Protein AF-A0AAD5SJT3-F1 (afdb_monomer_lite)

Foldseek 3Di:
DDDDDDDDDDDDDDDDDDDDDDDDDDDDDDDDDDDDDPDDPPDDDDDDDDDDDPDDDDDDDPDDDDDDDDDDDDDDDDDDDDDDDPDDPDDPDDDPPDPPDDPPPPDPPCPDDDDDPPVVVPDDPDDDDPDDDPPDPDPPQPPQDLCVLCPPPPQLLVLLVVLLVVLLVVLCVPPDPVCNVVSVLLVVLVVVVNVCSVVVVDDSVLSSLSSQLSVCVVVVVLVSNLSSLVSCCVPPCVPNVSNSVSSNSSSVSSNVD

Structure (mmCIF, N/CA/C/O backbone):
data_AF-A0AAD5SJT3-F1
#
_entry.id   AF-A0AAD5SJT3-F1
#
loop_
_atom_site.group_PDB
_atom_site.id
_atom_site.type_symbol
_atom_site.label_atom_id
_atom_site.label_alt_id
_atom_site.label_comp_id
_atom_site.label_asym_id
_atom_site.label_entity_id
_atom_site.label_seq_id
_atom_site.pdbx_PDB_ins_code
_atom_site.Cartn_x
_atom_site.Cartn_y
_atom_site.Cartn_z
_atom_site.occupancy
_atom_site.B_iso_or_equiv
_atom_site.auth_seq_id
_atom_site.auth_comp_id
_atom_site.auth_asym_id
_atom_site.auth_atom_id
_atom_site.pdbx_PDB_model_num
ATOM 1 N N . MET A 1 1 ? -7.620 -26.323 41.950 1.00 48.91 1 MET A N 1
ATOM 2 C CA . MET A 1 1 ? -8.298 -27.224 40.996 1.00 48.91 1 MET A CA 1
ATOM 3 C C . MET A 1 1 ? -7.572 -27.091 39.673 1.00 48.91 1 MET A C 1
ATOM 5 O O . MET A 1 1 ? -7.620 -26.033 39.064 1.00 48.91 1 MET A O 1
ATOM 9 N N . VAL A 1 2 ? -6.772 -28.102 39.347 1.00 38.38 2 VAL A N 1
ATOM 10 C CA . VAL A 1 2 ? -5.859 -28.154 38.201 1.00 38.38 2 VAL A CA 1
ATOM 11 C C . VAL A 1 2 ? -6.544 -29.016 37.151 1.00 38.38 2 VAL A C 1
ATOM 13 O O . VAL A 1 2 ? -6.821 -30.173 37.447 1.00 38.38 2 VAL A O 1
ATOM 16 N N . ASN A 1 3 ? -6.828 -28.476 35.965 1.00 50.69 3 ASN A N 1
ATOM 17 C CA . ASN A 1 3 ? -7.265 -29.295 34.838 1.00 50.69 3 ASN A CA 1
ATOM 18 C C . ASN A 1 3 ? -6.125 -29.431 33.835 1.00 50.69 3 ASN A C 1
ATOM 20 O O . ASN A 1 3 ? -5.721 -28.486 33.164 1.00 50.69 3 ASN A O 1
ATOM 24 N N . GLN A 1 4 ? -5.621 -30.658 33.818 1.00 48.06 4 GLN A N 1
ATOM 25 C CA . GLN A 1 4 ? -4.589 -31.232 32.985 1.00 48.06 4 GLN A CA 1
ATOM 26 C C . GLN A 1 4 ? -5.305 -32.175 32.005 1.00 48.06 4 GLN A C 1
ATOM 28 O O . GLN A 1 4 ? -5.830 -33.196 32.427 1.00 48.06 4 GLN A O 1
ATOM 33 N N . TYR A 1 5 ? -5.346 -31.824 30.722 1.00 51.47 5 TYR A N 1
ATOM 34 C CA . TYR A 1 5 ? -5.686 -32.693 29.586 1.00 51.47 5 TYR A CA 1
ATOM 35 C C . TYR A 1 5 ? -4.958 -32.073 28.385 1.00 51.47 5 TYR A C 1
ATOM 37 O O . TYR A 1 5 ? -4.996 -30.860 28.226 1.00 51.47 5 TYR A O 1
ATOM 45 N N . GLY A 1 6 ? -4.237 -32.757 27.511 1.00 51.94 6 GLY A N 1
ATOM 46 C CA . GLY A 1 6 ? -4.033 -34.175 27.262 1.00 51.94 6 GLY A CA 1
ATOM 47 C C . GLY A 1 6 ? -3.425 -34.237 25.856 1.00 51.94 6 GLY A C 1
ATOM 48 O O . GLY A 1 6 ? -3.939 -33.609 24.935 1.00 51.94 6 GLY A O 1
ATOM 49 N N . TYR A 1 7 ? -2.280 -34.899 25.724 1.00 46.66 7 TYR A N 1
ATOM 50 C CA . TYR A 1 7 ? -1.545 -35.089 24.473 1.00 46.66 7 TYR A CA 1
ATOM 51 C C . TYR A 1 7 ? -2.290 -36.015 23.496 1.00 46.66 7 TYR A C 1
ATOM 53 O O . TYR A 1 7 ? -2.870 -37.009 23.924 1.00 46.66 7 TYR A O 1
ATOM 61 N N . GLY A 1 8 ? -2.101 -35.775 22.192 1.00 46.31 8 GLY A N 1
ATOM 62 C CA . GLY A 1 8 ? -1.969 -36.844 21.193 1.00 46.31 8 GLY A CA 1
ATOM 63 C C . GLY A 1 8 ? -3.045 -36.910 20.106 1.00 46.31 8 GLY A C 1
ATOM 64 O O . GLY A 1 8 ? -4.147 -37.375 20.356 1.00 46.31 8 GLY A O 1
ATOM 65 N N . HIS A 1 9 ? -2.687 -36.557 18.867 1.00 52.69 9 HIS A N 1
ATOM 66 C CA . HIS A 1 9 ? -2.540 -37.556 17.799 1.00 52.69 9 HIS A CA 1
ATOM 67 C C . HIS A 1 9 ? -1.981 -36.933 16.512 1.00 52.69 9 HIS A C 1
ATOM 69 O O . HIS A 1 9 ? -2.600 -36.098 15.862 1.00 52.69 9 HIS A O 1
ATOM 75 N N . THR A 1 10 ? -0.799 -37.404 16.136 1.00 51.62 10 THR A N 1
ATOM 76 C CA . THR A 1 10 ? -0.196 -37.330 14.807 1.00 51.62 10 THR A CA 1
ATOM 77 C C . THR A 1 10 ? -0.911 -38.320 13.879 1.00 51.62 10 THR A C 1
ATOM 79 O O . THR A 1 10 ? -0.949 -39.513 14.178 1.00 51.62 10 THR A O 1
ATOM 82 N N . GLN A 1 11 ? -1.435 -37.857 12.741 1.00 53.62 11 GLN A N 1
ATOM 83 C CA . GLN A 1 11 ? -1.704 -38.698 11.569 1.00 53.62 11 GLN A CA 1
ATOM 84 C C . GLN A 1 11 ? -0.987 -38.098 10.358 1.00 53.62 11 GLN A C 1
ATOM 86 O O . GLN A 1 11 ? -1.041 -36.894 10.123 1.00 53.62 11 GLN A O 1
ATOM 91 N N . GLY A 1 12 ? -0.229 -38.957 9.677 1.00 47.62 12 GLY A N 1
ATOM 92 C CA . GLY A 1 12 ? 0.690 -38.614 8.599 1.00 47.62 12 GLY A CA 1
ATOM 93 C C . GLY A 1 12 ? 0.032 -38.403 7.227 1.00 47.62 12 GLY A C 1
ATOM 94 O O . GLY A 1 12 ? -1.184 -38.531 7.083 1.00 47.62 12 GLY A O 1
ATOM 95 N N . PRO A 1 13 ? 0.853 -38.073 6.216 1.00 60.62 13 PRO A N 1
ATOM 96 C CA . PRO A 1 13 ? 0.406 -37.697 4.879 1.00 60.62 13 PRO A CA 1
ATOM 97 C C . PRO A 1 13 ? -0.022 -38.910 4.038 1.00 60.62 13 PRO A C 1
ATOM 99 O O . PRO A 1 13 ? 0.695 -39.905 3.948 1.00 60.62 13 PRO A O 1
ATOM 102 N N . GLN A 1 14 ? -1.183 -38.797 3.389 1.00 61.00 14 GLN A N 1
ATOM 103 C CA . GLN A 1 14 ? -1.654 -39.729 2.364 1.00 61.00 14 GLN A CA 1
ATOM 104 C C . GLN A 1 14 ? -0.932 -39.439 1.041 1.00 61.00 14 GLN A C 1
ATOM 106 O O . GLN A 1 14 ? -1.093 -38.373 0.448 1.00 61.00 14 GLN A O 1
ATOM 111 N N . LEU A 1 15 ? -0.122 -40.403 0.607 1.00 55.03 15 LEU A N 1
ATOM 112 C CA . LEU A 1 15 ? 0.450 -40.504 -0.731 1.00 55.03 15 LEU A CA 1
ATOM 113 C C . LEU A 1 15 ? -0.652 -40.957 -1.698 1.00 55.03 15 LEU A C 1
ATOM 115 O O . LEU A 1 15 ? -1.128 -42.084 -1.587 1.00 55.03 15 LEU A O 1
ATOM 119 N N . PHE A 1 16 ? -1.032 -40.113 -2.658 1.00 56.81 16 PHE A N 1
ATOM 120 C CA . PHE A 1 16 ? -1.760 -40.565 -3.844 1.00 56.81 16 PHE A CA 1
ATOM 121 C C . PHE A 1 16 ? -0.780 -40.717 -5.001 1.00 56.81 16 PHE A C 1
ATOM 123 O O . PHE A 1 16 ? -0.358 -39.754 -5.636 1.00 56.81 16 PHE A O 1
ATOM 130 N N . ASP A 1 17 ? -0.415 -41.975 -5.216 1.00 50.66 17 ASP A N 1
ATOM 131 C CA . ASP A 1 17 ? 0.193 -42.496 -6.427 1.00 50.66 17 ASP A CA 1
ATOM 132 C C . ASP A 1 17 ? -0.919 -42.634 -7.481 1.00 50.66 17 ASP A C 1
ATOM 134 O O . ASP A 1 17 ? -1.952 -43.265 -7.238 1.00 50.66 17 ASP A O 1
ATOM 138 N N . THR A 1 18 ? -0.777 -41.998 -8.641 1.00 57.44 18 THR A N 1
ATOM 139 C CA . THR A 1 18 ? -1.626 -42.290 -9.806 1.00 57.44 18 THR A CA 1
ATOM 140 C C . THR A 1 18 ? -0.778 -42.189 -11.062 1.00 57.44 18 THR A C 1
ATOM 142 O O . THR A 1 18 ? -0.825 -41.222 -11.818 1.00 57.44 18 THR A O 1
ATOM 145 N N . ALA A 1 19 ? 0.032 -43.222 -11.261 1.00 53.00 19 ALA A N 1
ATOM 146 C CA . ALA A 1 19 ? 0.542 -43.600 -12.564 1.00 53.00 19 ALA A CA 1
ATOM 147 C C . ALA A 1 19 ? -0.479 -44.504 -13.276 1.00 53.00 19 ALA A C 1
ATOM 149 O O . ALA A 1 19 ? -0.970 -45.472 -12.696 1.00 53.00 19 ALA A O 1
ATOM 150 N N . GLY A 1 20 ? -0.742 -44.238 -14.558 1.00 48.00 20 GLY A N 1
ATOM 151 C CA . GLY A 1 20 ? -1.309 -45.241 -15.460 1.00 48.00 20 GLY A CA 1
ATOM 152 C C . GLY A 1 20 ? -2.206 -44.687 -16.562 1.00 48.00 20 GLY A C 1
ATOM 153 O O . GLY A 1 20 ? -3.278 -44.163 -16.287 1.00 48.00 20 GLY A O 1
ATOM 154 N N . GLY A 1 21 ? -1.809 -44.923 -17.817 1.00 50.84 21 GLY A N 1
ATOM 155 C CA . GLY A 1 21 ? -2.779 -45.165 -18.887 1.00 50.84 21 GLY A CA 1
ATOM 156 C C . GLY A 1 21 ? -2.629 -44.321 -20.145 1.00 50.84 21 GLY A C 1
ATOM 157 O O . GLY A 1 21 ? -3.486 -43.501 -20.451 1.00 50.84 21 GLY A O 1
ATOM 158 N N . TYR A 1 22 ? -1.586 -44.581 -20.930 1.00 51.28 22 TYR A N 1
ATOM 159 C CA . TYR A 1 22 ? -1.550 -44.240 -22.353 1.00 51.28 22 TYR A CA 1
ATOM 160 C C . TYR A 1 22 ? -2.514 -45.181 -23.091 1.00 51.28 22 TYR A C 1
ATOM 162 O O . TYR A 1 22 ? -2.281 -46.388 -23.131 1.00 51.28 22 TYR A O 1
ATOM 170 N N . ALA A 1 23 ? -3.581 -44.645 -23.681 1.00 48.84 23 ALA A N 1
ATOM 171 C CA . ALA A 1 23 ? -4.407 -45.360 -24.646 1.00 48.84 23 ALA A CA 1
ATOM 172 C C . ALA A 1 23 ? -4.594 -44.478 -25.882 1.00 48.84 23 ALA A C 1
ATOM 174 O O . ALA A 1 23 ? -5.188 -43.403 -25.833 1.00 48.84 23 ALA A O 1
ATOM 175 N N . ALA A 1 24 ? -4.021 -44.947 -26.986 1.00 51.56 24 ALA A N 1
ATOM 176 C CA . ALA A 1 24 ? -4.188 -44.400 -28.316 1.00 51.56 24 ALA A CA 1
ATOM 177 C C . ALA A 1 24 ? -5.620 -44.651 -28.816 1.00 51.56 24 ALA A C 1
ATOM 179 O O . ALA A 1 24 ? -6.070 -45.796 -28.846 1.00 51.56 24 ALA A O 1
ATOM 180 N N . GLN A 1 25 ? -6.306 -43.597 -29.265 1.00 53.62 25 GLN A N 1
ATOM 181 C CA . GLN A 1 25 ? -7.556 -43.695 -30.019 1.00 53.62 25 GLN A CA 1
ATOM 182 C C . GLN A 1 25 ? -7.352 -43.056 -31.402 1.00 53.62 25 GLN A C 1
ATOM 184 O O . GLN A 1 25 ? -6.902 -41.919 -31.524 1.00 53.62 25 GLN A O 1
ATOM 189 N N . ALA A 1 26 ? -7.643 -43.848 -32.431 1.00 51.72 26 ALA A N 1
ATOM 190 C CA . ALA A 1 26 ? -7.521 -43.556 -33.857 1.00 51.72 26 ALA A CA 1
ATOM 191 C C . ALA A 1 26 ? -8.541 -42.491 -34.355 1.00 51.72 26 ALA A C 1
ATOM 193 O O . ALA A 1 26 ? -9.459 -42.126 -33.616 1.00 51.72 26 ALA A O 1
ATOM 194 N N . PRO A 1 27 ? -8.415 -41.993 -35.605 1.00 55.78 27 PRO A N 1
ATOM 195 C CA . PRO A 1 27 ? -9.112 -40.804 -36.082 1.00 55.78 27 PRO A CA 1
ATOM 196 C C . PRO A 1 27 ? -10.512 -41.144 -36.606 1.00 55.78 27 PRO A C 1
ATOM 198 O O . PRO A 1 27 ? -10.671 -41.791 -37.640 1.00 55.78 27 PRO A O 1
ATOM 201 N N . GLY A 1 28 ? -11.538 -40.685 -35.892 1.00 49.09 28 GLY A N 1
ATOM 202 C CA . GLY A 1 28 ? -12.930 -40.716 -36.331 1.00 49.09 28 GLY A CA 1
ATOM 203 C C . GLY A 1 28 ? -13.377 -39.320 -36.744 1.00 49.09 28 GLY A C 1
ATOM 204 O O . GLY A 1 28 ? -13.517 -38.441 -35.898 1.00 49.09 28 GLY A O 1
ATOM 205 N N . GLY A 1 29 ? -13.590 -39.116 -38.044 1.00 54.22 29 GLY A N 1
ATOM 206 C CA . GLY A 1 29 ? -14.208 -37.906 -38.568 1.00 54.22 29 GLY A CA 1
ATOM 207 C C . GLY A 1 29 ? -15.612 -37.730 -37.995 1.00 54.22 29 GLY A C 1
ATOM 208 O O . GLY A 1 29 ? -16.476 -38.588 -38.174 1.00 54.22 29 GLY A O 1
ATOM 209 N N . GLN A 1 30 ? -15.835 -36.603 -37.326 1.00 51.66 30 GLN A N 1
ATOM 210 C CA . GLN A 1 30 ? -17.166 -36.101 -37.025 1.00 51.66 30 GLN A CA 1
ATOM 211 C C . GLN A 1 30 ? -17.318 -34.702 -37.608 1.00 51.66 30 GLN A C 1
ATOM 213 O O . GLN A 1 30 ? -16.410 -33.873 -37.569 1.00 51.66 30 GLN A O 1
ATOM 218 N N . ALA A 1 31 ? -18.468 -34.529 -38.248 1.00 51.06 31 ALA A N 1
ATOM 219 C CA . ALA A 1 31 ? -18.851 -33.404 -39.070 1.00 51.06 31 ALA A CA 1
ATOM 220 C C . ALA A 1 31 ? -18.746 -32.067 -38.329 1.00 51.06 31 ALA A C 1
ATOM 222 O O . ALA A 1 31 ? -19.078 -31.954 -37.150 1.00 51.06 31 ALA A O 1
ATOM 223 N N . GLN A 1 32 ? -18.314 -31.047 -39.067 1.00 58.75 32 GLN A N 1
ATOM 224 C CA . GLN A 1 32 ? -18.303 -29.670 -38.604 1.00 58.75 32 GLN A CA 1
ATOM 225 C C . GLN A 1 32 ? -19.732 -29.211 -38.270 1.00 58.75 32 GLN A C 1
ATOM 227 O O . GLN A 1 32 ? -20.611 -29.321 -39.130 1.00 58.75 32 GLN A O 1
ATOM 232 N N . PRO A 1 33 ? -19.988 -28.654 -37.075 1.00 58.44 33 PRO A N 1
ATOM 233 C CA . PRO A 1 33 ? -21.173 -27.844 -36.874 1.00 58.44 33 PRO A CA 1
ATOM 234 C C . PRO A 1 33 ? -21.032 -26.579 -37.728 1.00 58.44 33 PRO A C 1
ATOM 236 O O . PRO A 1 33 ? -20.082 -25.809 -37.592 1.00 58.44 33 PRO A O 1
ATOM 239 N N . VAL A 1 34 ? -21.978 -26.402 -38.648 1.00 60.75 34 VAL A N 1
ATOM 240 C CA . VAL A 1 34 ? -22.152 -25.192 -39.450 1.00 60.75 34 VAL A CA 1
ATOM 241 C C . VAL A 1 34 ? -22.216 -23.987 -38.513 1.00 60.75 34 VAL A C 1
ATOM 243 O O . VAL A 1 34 ? -23.083 -23.907 -37.644 1.00 60.75 34 VAL A O 1
ATOM 246 N N . LEU A 1 35 ? -21.284 -23.056 -38.715 1.00 50.81 35 LEU A N 1
ATOM 247 C CA . LEU A 1 35 ? -21.284 -21.718 -38.138 1.00 50.81 35 LEU A CA 1
ATOM 248 C C . LEU A 1 35 ? -22.614 -21.030 -38.476 1.00 50.81 35 LEU A C 1
ATOM 250 O O . LEU A 1 35 ? -22.811 -20.569 -39.600 1.00 50.81 35 LEU A O 1
ATOM 254 N N . GLN A 1 36 ? -23.529 -20.956 -37.509 1.00 64.06 36 GLN A N 1
ATOM 255 C CA . GLN A 1 36 ? -24.580 -19.947 -37.551 1.00 64.06 36 GLN A CA 1
ATOM 256 C C . GLN A 1 36 ? -23.948 -18.601 -37.176 1.00 64.06 36 GLN A C 1
ATOM 258 O O . GLN A 1 36 ? -23.342 -18.500 -36.106 1.00 64.06 36 GLN A O 1
ATOM 263 N N . PRO A 1 37 ? -24.056 -17.566 -38.025 1.00 69.50 37 PRO A N 1
ATOM 264 C CA . PRO A 1 37 ? -23.692 -16.219 -37.621 1.00 69.50 37 PRO A CA 1
ATOM 265 C C . PRO A 1 37 ? -24.635 -15.763 -36.496 1.00 69.50 37 PRO A C 1
ATOM 267 O O . PRO A 1 37 ? -25.830 -16.074 -36.544 1.00 69.50 37 PRO A O 1
ATOM 270 N N . PRO A 1 38 ? -24.142 -15.023 -35.489 1.00 67.25 38 PRO A N 1
ATOM 271 C CA . PRO A 1 38 ? -25.012 -14.408 -34.502 1.00 67.25 38 PRO A CA 1
ATOM 272 C C . PRO A 1 38 ? -25.973 -13.455 -35.219 1.00 67.25 38 PRO A C 1
ATOM 274 O O . PRO A 1 38 ? -25.578 -12.445 -35.799 1.00 67.25 38 PRO A O 1
ATOM 277 N N . VAL A 1 39 ? -27.255 -13.804 -35.195 1.00 66.44 39 VAL A N 1
ATOM 278 C CA . VAL A 1 39 ? -28.351 -12.903 -35.537 1.00 66.44 39 VAL A CA 1
ATOM 279 C C . VAL A 1 39 ? -28.315 -11.732 -34.562 1.00 66.44 39 VAL A C 1
ATOM 281 O O . VAL A 1 39 ? -28.601 -11.869 -33.376 1.00 66.44 39 VAL A O 1
ATOM 284 N N . HIS A 1 40 ? -27.920 -10.574 -35.076 1.00 58.94 40 HIS A N 1
ATOM 285 C CA . HIS A 1 40 ? -28.014 -9.304 -34.378 1.00 58.94 40 HIS A CA 1
ATOM 286 C C . HIS A 1 40 ? -29.499 -9.020 -34.100 1.00 58.94 40 HIS A C 1
ATOM 288 O O . HIS A 1 40 ? -30.277 -8.945 -35.058 1.00 58.94 40 HIS A O 1
ATOM 294 N N . PRO A 1 41 ? -29.937 -8.821 -32.844 1.00 57.84 41 PRO A N 1
ATOM 295 C CA . PRO A 1 41 ? -31.206 -8.161 -32.609 1.00 57.84 41 PRO A CA 1
ATOM 296 C C . PRO A 1 41 ? -31.055 -6.706 -33.060 1.00 57.84 41 PRO A C 1
ATOM 298 O O . PRO A 1 41 ? -30.439 -5.877 -32.394 1.00 57.84 41 PRO A O 1
ATOM 301 N N . SER A 1 42 ? -31.603 -6.420 -34.239 1.00 56.72 42 SER A N 1
ATOM 302 C CA . SER A 1 42 ? -31.880 -5.073 -34.720 1.00 56.72 42 SER A CA 1
ATOM 303 C C . SER A 1 42 ? -32.949 -4.473 -33.809 1.00 56.72 42 SER A C 1
ATOM 305 O O . SER A 1 42 ? -34.145 -4.611 -34.065 1.00 56.72 42 SER A O 1
ATOM 307 N N . VAL A 1 43 ? -32.526 -3.873 -32.695 1.00 50.22 43 VAL A N 1
ATOM 308 C CA . VAL A 1 43 ? -33.433 -3.151 -31.804 1.00 50.22 43 VAL A CA 1
ATOM 309 C C . VAL A 1 43 ? -33.718 -1.802 -32.442 1.00 50.22 43 VAL A C 1
ATOM 311 O O . VAL A 1 43 ? -32.813 -1.026 -32.751 1.00 50.22 43 VAL A O 1
ATOM 314 N N . ALA A 1 44 ? -34.999 -1.597 -32.708 1.00 48.84 44 ALA A N 1
ATOM 315 C CA . ALA A 1 44 ? -35.564 -0.428 -33.336 1.00 48.84 44 ALA A CA 1
ATOM 316 C C . ALA A 1 44 ? -35.130 0.874 -32.650 1.00 48.84 44 ALA A C 1
ATOM 318 O O . ALA A 1 44 ? -34.967 0.950 -31.432 1.00 48.84 44 ALA A O 1
ATOM 319 N N . ALA A 1 45 ? -35.016 1.918 -33.468 1.00 54.47 45 ALA A N 1
ATOM 320 C CA . ALA A 1 45 ? -35.057 3.297 -33.028 1.00 54.47 45 ALA A CA 1
ATOM 321 C C . ALA A 1 45 ? -36.312 3.517 -32.167 1.00 54.47 45 ALA A C 1
ATOM 323 O O . ALA A 1 45 ? -37.434 3.520 -32.673 1.00 54.47 45 ALA A O 1
ATOM 324 N N . HIS A 1 46 ? -36.106 3.696 -30.865 1.00 48.03 46 HIS A N 1
ATOM 325 C CA . HIS A 1 46 ? -37.124 4.158 -29.936 1.00 48.03 46 HIS A CA 1
ATOM 326 C C . HIS A 1 46 ? -36.820 5.608 -29.569 1.00 48.03 46 HIS A C 1
ATOM 328 O O . HIS A 1 46 ? -35.903 5.909 -28.814 1.00 48.03 46 HIS A O 1
ATOM 334 N N . THR A 1 47 ? -37.582 6.486 -30.215 1.00 50.31 47 THR A N 1
ATOM 335 C CA . THR A 1 47 ? -38.278 7.635 -29.637 1.00 50.31 47 THR A CA 1
ATOM 336 C C . THR A 1 47 ? -37.780 8.107 -28.270 1.00 50.31 47 THR A C 1
ATOM 338 O O . THR A 1 47 ? -38.066 7.511 -27.235 1.00 50.31 47 THR A O 1
ATOM 341 N N . GLU A 1 48 ? -37.094 9.244 -28.318 1.00 47.59 48 GLU A N 1
ATOM 342 C CA . GLU A 1 48 ? -37.129 10.363 -27.376 1.00 47.59 48 GLU A CA 1
ATOM 343 C C . GLU A 1 48 ? -38.278 10.281 -26.346 1.00 47.59 48 GLU A C 1
ATOM 345 O O . GLU A 1 48 ? -39.403 10.715 -26.591 1.00 47.59 48 GLU A O 1
ATOM 350 N N . ALA A 1 49 ? -37.987 9.710 -25.177 1.00 41.50 49 ALA A N 1
ATOM 351 C CA . ALA A 1 49 ? -38.823 9.834 -23.994 1.00 41.50 49 ALA A CA 1
ATOM 352 C C . ALA A 1 49 ? -38.222 10.931 -23.113 1.00 41.50 49 ALA A C 1
ATOM 354 O O . ALA A 1 49 ? -37.204 10.750 -22.447 1.00 41.50 49 ALA A O 1
ATOM 355 N N . GLN A 1 50 ? -38.860 12.096 -23.164 1.00 46.38 50 GLN A N 1
ATOM 356 C CA . GLN A 1 50 ? -38.659 13.203 -22.244 1.00 46.38 50 GLN A CA 1
ATOM 357 C C . GLN A 1 50 ? -38.872 12.712 -20.806 1.00 46.38 50 GLN A C 1
ATOM 359 O O . GLN A 1 50 ? -39.973 12.300 -20.440 1.00 46.38 50 GLN A O 1
ATOM 364 N N . TYR A 1 51 ? -37.832 12.771 -19.976 1.00 44.75 51 TYR A N 1
ATOM 365 C CA . TYR A 1 51 ? -37.987 12.618 -18.533 1.00 44.75 51 TYR A CA 1
ATOM 366 C C . TYR A 1 51 ? -38.359 13.980 -17.932 1.00 44.75 51 TYR A C 1
ATOM 368 O O . TYR A 1 51 ? -37.690 14.974 -18.228 1.00 44.75 51 TYR A O 1
ATOM 376 N N . PRO A 1 52 ? -39.407 14.064 -17.095 1.00 55.75 52 PRO A N 1
ATOM 377 C CA . PRO A 1 52 ? -39.751 15.295 -16.408 1.00 55.75 52 PRO A CA 1
ATOM 378 C C . PRO A 1 52 ? -38.672 15.643 -15.382 1.00 55.75 52 PRO A C 1
ATOM 380 O O . PRO A 1 52 ? -38.347 14.862 -14.486 1.00 55.75 52 PRO A O 1
ATOM 383 N N . THR A 1 53 ? -38.153 16.860 -15.507 1.00 50.72 53 THR A N 1
ATOM 384 C CA . THR A 1 53 ? -37.380 17.576 -14.497 1.00 50.72 53 THR A CA 1
ATOM 385 C C . THR A 1 53 ? -38.175 17.630 -13.192 1.00 50.72 53 THR A C 1
ATOM 387 O O . THR A 1 53 ? -39.021 18.499 -12.987 1.00 50.72 53 THR A O 1
ATOM 390 N N . SER A 1 54 ? -37.919 16.678 -12.298 1.00 49.34 54 SER A N 1
ATOM 391 C CA . SER A 1 54 ? -38.379 16.729 -10.914 1.00 49.34 54 SER A CA 1
ATOM 392 C C . SER A 1 54 ? -37.487 17.705 -10.151 1.00 49.34 54 SER A C 1
ATOM 394 O O . SER A 1 54 ? -36.415 17.349 -9.664 1.00 49.34 54 SER A O 1
ATOM 396 N N . TYR A 1 55 ? -37.944 18.952 -10.072 1.00 45.94 55 TYR A N 1
ATOM 397 C CA . TYR A 1 55 ? -37.405 19.989 -9.202 1.00 45.94 55 TYR A CA 1
ATOM 398 C C . TYR A 1 55 ? -37.524 19.555 -7.734 1.00 45.94 55 TYR A C 1
ATOM 400 O O . TYR A 1 55 ? -38.582 19.660 -7.117 1.00 45.94 55 TYR A O 1
ATOM 408 N N . GLY A 1 56 ? -36.421 19.050 -7.183 1.00 45.66 56 GLY A N 1
ATOM 409 C CA . GLY A 1 56 ? -36.243 18.837 -5.752 1.00 45.66 56 GLY A CA 1
ATOM 410 C C . GLY A 1 56 ? -36.041 20.172 -5.038 1.00 45.66 56 GLY A C 1
ATOM 411 O O . GLY A 1 56 ? -35.213 20.990 -5.430 1.00 45.66 56 GLY A O 1
ATOM 412 N N . THR A 1 57 ? -36.848 20.371 -4.005 1.00 58.12 57 THR A N 1
ATOM 413 C CA . THR A 1 57 ? -36.987 21.537 -3.127 1.00 58.12 57 THR A CA 1
ATOM 414 C C . THR A 1 57 ? -35.673 22.195 -2.671 1.00 58.12 57 THR A C 1
ATOM 416 O O . THR A 1 57 ? -34.770 21.494 -2.210 1.00 58.12 57 THR A O 1
ATOM 419 N N . PRO A 1 58 ? -35.586 23.541 -2.704 1.00 64.94 58 PRO A N 1
ATOM 420 C CA . PRO A 1 58 ? -34.468 24.290 -2.137 1.00 64.94 58 PRO A CA 1
ATOM 421 C C . PRO A 1 58 ? -34.454 24.215 -0.597 1.00 64.94 58 PRO A C 1
ATOM 423 O O . PRO A 1 58 ? -35.519 24.136 0.023 1.00 64.94 58 PRO A O 1
ATOM 426 N N . PRO A 1 59 ? -33.272 24.271 0.045 1.00 72.75 59 PRO A N 1
ATOM 427 C CA . PRO A 1 59 ? -33.171 24.369 1.497 1.00 72.75 59 PRO A CA 1
ATOM 428 C C . PRO A 1 59 ? -33.744 25.707 2.013 1.00 72.75 59 PRO A C 1
ATOM 430 O O . PRO A 1 59 ? -33.710 26.711 1.295 1.00 72.75 59 PRO A O 1
ATOM 433 N N . PRO A 1 60 ? -34.261 25.749 3.255 1.00 63.44 60 PRO A N 1
ATOM 434 C CA . PRO A 1 60 ? -34.843 26.952 3.839 1.00 63.44 60 PRO A CA 1
ATOM 435 C C . PRO A 1 60 ? -33.802 28.069 3.972 1.00 63.44 60 PRO A C 1
ATOM 437 O O . PRO A 1 60 ? -32.763 27.917 4.616 1.00 63.44 60 PRO A O 1
ATOM 440 N N . ALA A 1 61 ? -34.125 29.205 3.355 1.00 46.50 61 ALA A N 1
ATOM 441 C CA . ALA A 1 61 ? -33.406 30.459 3.466 1.00 46.50 61 ALA A CA 1
ATOM 442 C C . ALA A 1 61 ? -33.496 30.992 4.903 1.00 46.50 61 ALA A C 1
ATOM 444 O O . ALA A 1 61 ? -34.561 31.403 5.363 1.00 46.50 61 ALA A O 1
ATOM 445 N N . TRP A 1 62 ? -32.367 31.012 5.606 1.00 58.28 62 TRP A N 1
ATOM 446 C CA . TRP A 1 62 ? -32.226 31.781 6.834 1.00 58.28 62 TRP A CA 1
ATOM 447 C C . TRP A 1 62 ? -31.759 33.191 6.479 1.00 58.28 62 TRP A C 1
ATOM 449 O O . TRP A 1 62 ? -30.659 33.372 5.969 1.00 58.28 62 TRP A O 1
ATOM 459 N N . GLY A 1 63 ? -32.592 34.178 6.801 1.00 47.97 63 GLY A N 1
ATOM 460 C CA . GLY A 1 63 ? -32.136 35.529 7.121 1.00 47.97 63 GLY A CA 1
ATOM 461 C C . GLY A 1 63 ? -31.900 36.461 5.936 1.00 47.97 63 GLY A C 1
ATOM 462 O O . GLY A 1 63 ? -30.797 36.594 5.417 1.00 47.97 63 GLY A O 1
ATOM 463 N N . THR A 1 64 ? -32.936 37.222 5.603 1.00 51.06 64 THR A N 1
ATOM 464 C CA . THR A 1 64 ? -32.842 38.514 4.919 1.00 51.06 64 THR A CA 1
ATOM 465 C C . THR A 1 64 ? -31.992 39.494 5.737 1.00 51.06 64 THR A C 1
ATOM 467 O O . THR A 1 64 ? -32.463 40.056 6.724 1.00 51.06 64 THR A O 1
ATOM 470 N N . GLY A 1 65 ? -30.752 39.717 5.307 1.00 47.06 65 GLY A N 1
ATOM 471 C CA . GLY A 1 65 ? -29.903 40.831 5.726 1.00 47.06 65 GLY A CA 1
ATOM 472 C C . GLY A 1 65 ? -29.264 41.450 4.488 1.00 47.06 65 GLY A C 1
ATOM 473 O O . GLY A 1 65 ? -28.308 40.916 3.942 1.00 47.06 65 GLY A O 1
ATOM 474 N N . THR A 1 66 ? -29.847 42.540 4.003 1.00 58.19 66 THR A N 1
ATOM 475 C CA . THR A 1 66 ? -29.412 43.315 2.834 1.00 58.19 66 THR A CA 1
ATOM 476 C C . THR A 1 66 ? -27.992 43.878 3.007 1.00 58.19 66 THR A C 1
ATOM 478 O O . THR A 1 66 ? -27.788 44.657 3.941 1.00 58.19 66 THR A O 1
ATOM 481 N N . PRO A 1 67 ? -27.024 43.583 2.118 1.00 61.69 67 PRO A N 1
ATOM 482 C CA . PRO A 1 67 ? -25.792 44.363 2.029 1.00 61.69 67 PRO A CA 1
ATOM 483 C C . PRO A 1 67 ? -26.034 45.681 1.258 1.00 61.69 67 PRO A C 1
ATOM 485 O O . PRO A 1 67 ? -26.795 45.686 0.285 1.00 61.69 67 PRO A O 1
ATOM 488 N N . PRO A 1 68 ? -25.413 46.807 1.660 1.00 67.25 68 PRO A N 1
ATOM 489 C CA . PRO A 1 68 ? -25.522 48.074 0.938 1.00 67.25 68 PRO A CA 1
ATOM 490 C C . PRO A 1 68 ? -24.716 48.061 -0.380 1.00 67.25 68 PRO A C 1
ATOM 492 O O . PRO A 1 68 ? -23.669 47.414 -0.453 1.00 67.25 68 PRO A O 1
ATOM 495 N N . PRO A 1 69 ? -25.156 48.802 -1.416 1.00 63.69 69 PRO A N 1
ATOM 496 C CA . PRO A 1 69 ? -24.426 48.935 -2.672 1.00 63.69 69 PRO A CA 1
ATOM 497 C C . PRO A 1 69 ? -23.302 49.975 -2.534 1.00 63.69 69 PRO A C 1
ATOM 499 O O . PRO A 1 69 ? -23.570 51.153 -2.301 1.00 63.69 69 PRO A O 1
ATOM 502 N N . MET A 1 70 ? -22.042 49.565 -2.707 1.00 62.34 70 MET A N 1
ATOM 503 C CA . MET A 1 70 ? -20.935 50.506 -2.924 1.00 62.34 70 MET A CA 1
ATOM 504 C C . MET A 1 70 ? -20.699 50.709 -4.421 1.00 62.34 70 MET A C 1
ATOM 506 O O . MET A 1 70 ? -20.578 49.759 -5.193 1.00 62.34 70 MET A O 1
ATOM 510 N N . ALA A 1 71 ? -20.682 51.985 -4.800 1.00 60.06 71 ALA A N 1
ATOM 511 C CA . ALA A 1 71 ? -20.515 52.499 -6.149 1.00 60.06 71 ALA A CA 1
ATOM 512 C C . ALA A 1 71 ? -19.133 52.173 -6.760 1.00 60.06 71 ALA A C 1
ATOM 514 O O . ALA A 1 71 ? -18.156 52.015 -6.025 1.00 60.06 71 ALA A O 1
ATOM 515 N N . PRO A 1 72 ? -19.023 52.136 -8.101 1.00 61.00 72 PRO A N 1
ATOM 516 C CA . PRO A 1 72 ? -17.749 51.964 -8.788 1.00 61.00 72 PRO A CA 1
ATOM 517 C C . PRO A 1 72 ? -16.968 53.289 -8.859 1.00 61.00 72 PRO A C 1
ATOM 519 O O . PRO A 1 72 ? -17.542 54.309 -9.250 1.00 61.00 72 PRO A O 1
ATOM 522 N N . PRO A 1 73 ? -15.659 53.309 -8.555 1.00 61.56 73 PRO A N 1
ATOM 523 C CA . PRO A 1 73 ? -14.813 54.433 -8.913 1.00 61.56 73 PRO A CA 1
ATOM 524 C C . PRO A 1 73 ? -14.327 54.303 -10.360 1.00 61.56 73 PRO A C 1
ATOM 526 O O . PRO A 1 73 ? -13.671 53.341 -10.759 1.00 61.56 73 PRO A O 1
ATOM 529 N N . THR A 1 74 ? -14.658 55.325 -11.137 1.00 62.00 74 THR A N 1
ATOM 530 C CA . THR A 1 74 ? -14.057 55.687 -12.417 1.00 62.00 74 THR A CA 1
ATOM 531 C C . THR A 1 74 ? -12.584 56.038 -12.217 1.00 62.00 74 THR A C 1
ATOM 533 O O . THR A 1 74 ? -12.299 56.945 -11.440 1.00 62.00 74 THR A O 1
ATOM 536 N N . SER A 1 75 ? -11.667 55.427 -12.971 1.00 49.91 75 SER A N 1
ATOM 537 C CA . SER A 1 75 ? -10.316 55.979 -13.143 1.00 49.91 75 SER A CA 1
ATOM 538 C C . SER A 1 75 ? -9.813 55.768 -14.564 1.00 49.91 75 SER A C 1
ATOM 540 O O . SER A 1 75 ? -9.564 54.650 -15.012 1.00 49.91 75 SER A O 1
ATOM 542 N N . MET A 1 76 ? -9.698 56.897 -15.259 1.00 45.53 76 MET A N 1
ATOM 543 C CA . MET A 1 76 ? -9.044 57.071 -16.545 1.00 45.53 76 MET A CA 1
ATOM 544 C C . MET A 1 76 ? -7.517 56.913 -16.453 1.00 45.53 76 MET A C 1
ATOM 546 O O . MET A 1 76 ? -6.911 57.075 -15.399 1.00 45.53 76 MET A O 1
ATOM 550 N N . HIS A 1 77 ? -6.948 56.629 -17.625 1.00 48.34 77 HIS A N 1
ATOM 551 C CA . HIS A 1 77 ? -5.546 56.656 -18.047 1.00 48.34 77 HIS A CA 1
ATOM 552 C C . HIS A 1 77 ? -4.572 57.554 -17.259 1.00 48.34 77 HIS A C 1
ATOM 554 O O . HIS A 1 77 ? -4.844 58.727 -17.022 1.00 48.34 77 HIS A O 1
ATOM 560 N N . GLY A 1 78 ? -3.348 57.049 -17.064 1.00 40.44 78 GLY A N 1
ATOM 561 C CA . GLY A 1 78 ? -2.164 57.871 -16.797 1.00 40.44 78 GLY A CA 1
ATOM 562 C C . GLY A 1 78 ? -0.895 57.040 -16.599 1.00 40.44 78 GLY A C 1
ATOM 563 O O . GLY A 1 78 ? -0.788 56.291 -15.637 1.00 40.44 78 GLY A O 1
ATOM 564 N N . GLN A 1 79 ? 0.058 57.163 -17.526 1.00 50.69 79 GLN A N 1
ATOM 565 C CA . GLN A 1 79 ? 1.409 56.596 -17.456 1.00 50.69 79 GLN A CA 1
ATOM 566 C C . GLN A 1 79 ? 2.196 57.109 -16.235 1.00 50.69 79 GLN A C 1
ATOM 568 O O . GLN A 1 79 ? 2.185 58.310 -15.996 1.00 50.69 79 GLN A O 1
ATOM 573 N N . GLN A 1 80 ? 2.969 56.242 -15.566 1.00 41.88 80 GLN A N 1
ATOM 574 C CA . GLN A 1 80 ? 4.421 56.389 -15.318 1.00 41.88 80 GLN A CA 1
ATOM 575 C C . GLN A 1 80 ? 4.969 55.268 -14.401 1.00 41.88 80 GLN A C 1
ATOM 577 O O . GLN A 1 80 ? 4.199 54.650 -13.668 1.00 41.88 80 GLN A O 1
ATOM 582 N N . PRO A 1 81 ? 6.287 54.970 -14.454 1.00 63.72 81 PRO A N 1
ATOM 583 C CA . PRO A 1 81 ? 6.906 53.875 -13.717 1.00 63.72 81 PRO A CA 1
ATOM 584 C C . PRO A 1 81 ? 7.428 54.354 -12.357 1.00 63.72 81 PRO A C 1
ATOM 586 O O . PRO A 1 81 ? 8.243 55.271 -12.287 1.00 63.72 81 PRO A O 1
ATOM 589 N N . ALA A 1 82 ? 7.018 53.704 -11.271 1.00 47.28 82 ALA A N 1
ATOM 590 C CA . ALA A 1 82 ? 7.643 53.896 -9.969 1.00 47.28 82 ALA A CA 1
ATOM 591 C C . ALA A 1 82 ? 7.675 52.576 -9.203 1.00 47.28 82 ALA A C 1
ATOM 593 O O . ALA A 1 82 ? 6.670 51.881 -9.058 1.00 47.28 82 ALA A O 1
ATOM 594 N N . GLN A 1 83 ? 8.878 52.238 -8.755 1.00 53.06 83 GLN A N 1
ATOM 595 C CA . GLN A 1 83 ? 9.174 51.111 -7.890 1.00 53.06 83 GLN A CA 1
ATOM 596 C C . GLN A 1 83 ? 8.374 51.228 -6.592 1.00 53.06 83 GLN A C 1
ATOM 598 O O . GLN A 1 83 ? 8.416 52.271 -5.944 1.00 53.06 83 GLN A O 1
ATOM 603 N N . TYR A 1 84 ? 7.660 50.168 -6.210 1.00 38.66 84 TYR A N 1
ATOM 604 C CA . TYR A 1 84 ? 6.931 50.131 -4.947 1.00 38.66 84 TYR A CA 1
ATOM 605 C C . TYR A 1 84 ? 7.314 48.890 -4.145 1.00 38.66 84 TYR A C 1
ATOM 607 O O . TYR A 1 84 ? 6.859 47.776 -4.401 1.00 38.66 84 TYR A O 1
ATOM 615 N N . SER A 1 85 ? 8.178 49.129 -3.160 1.00 54.44 85 SER A N 1
ATOM 616 C CA . SER A 1 85 ? 8.384 48.281 -1.993 1.00 54.44 85 SER A CA 1
ATOM 617 C C . SER A 1 85 ? 7.095 48.262 -1.175 1.00 54.44 85 SER A C 1
ATOM 619 O O . SER A 1 85 ? 6.707 49.269 -0.587 1.00 54.44 85 SER A O 1
ATOM 621 N N . ALA A 1 86 ? 6.420 47.118 -1.149 1.00 43.47 86 ALA A N 1
ATOM 622 C CA . ALA A 1 86 ? 5.218 46.901 -0.360 1.00 43.47 86 ALA A CA 1
ATOM 623 C C . ALA A 1 86 ? 5.573 46.223 0.972 1.00 43.47 86 ALA A C 1
ATOM 625 O O . ALA A 1 86 ? 5.357 45.028 1.137 1.00 43.47 86 ALA A O 1
ATOM 626 N N . TYR A 1 87 ? 6.116 46.986 1.922 1.00 43.28 87 TYR A N 1
ATOM 627 C CA . TYR A 1 87 ? 5.953 46.672 3.344 1.00 43.28 87 TYR A CA 1
ATOM 628 C C . TYR A 1 87 ? 5.664 47.967 4.116 1.00 43.28 87 TYR A C 1
ATOM 630 O O . TYR A 1 87 ? 6.477 48.891 4.063 1.00 43.28 87 TYR A O 1
ATOM 638 N N . PRO A 1 88 ? 4.506 48.073 4.795 1.00 49.34 88 PRO A N 1
ATOM 639 C CA . PRO A 1 88 ? 4.180 49.230 5.615 1.00 49.34 88 PRO A CA 1
ATOM 640 C C . PRO A 1 88 ? 5.009 49.228 6.907 1.00 49.34 88 PRO A C 1
ATOM 642 O O . PRO A 1 88 ? 4.829 48.381 7.780 1.00 49.34 88 PRO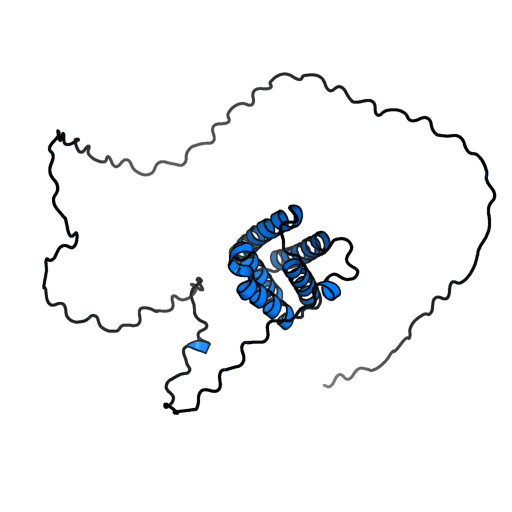 A O 1
ATOM 645 N N . ASP A 1 89 ? 5.917 50.196 7.003 1.00 52.62 89 ASP A N 1
ATOM 646 C CA . ASP A 1 89 ? 6.684 50.555 8.196 1.00 52.62 89 ASP A CA 1
ATOM 647 C C . ASP A 1 89 ? 5.884 51.564 9.032 1.00 52.62 89 ASP A C 1
ATOM 649 O O . ASP A 1 89 ? 6.027 52.784 8.898 1.00 52.62 89 ASP A O 1
ATOM 653 N N . HIS A 1 90 ? 4.931 51.068 9.822 1.00 54.12 90 HIS A N 1
ATOM 654 C CA . HIS A 1 90 ? 4.292 51.870 10.863 1.00 54.12 90 HIS A CA 1
ATOM 655 C C . HIS A 1 90 ? 3.905 50.997 12.051 1.00 54.12 90 HIS A C 1
ATOM 657 O O . HIS A 1 90 ? 3.053 50.123 11.933 1.00 54.12 90 HIS A O 1
ATOM 663 N N . LEU A 1 91 ? 4.505 51.355 13.189 1.00 50.88 91 LEU A N 1
ATOM 664 C CA . LEU A 1 91 ? 4.144 51.090 14.588 1.00 50.88 91 LEU A CA 1
ATOM 665 C C . LEU A 1 91 ? 5.207 50.302 15.354 1.00 50.88 91 LEU A C 1
ATOM 667 O O . LEU A 1 91 ? 5.020 49.172 15.796 1.00 50.88 91 LEU A O 1
ATOM 671 N N . ALA A 1 92 ? 6.304 51.012 15.623 1.00 48.59 92 ALA A N 1
ATOM 672 C CA . ALA A 1 92 ? 7.085 50.830 16.834 1.00 48.59 92 ALA A CA 1
ATOM 673 C C . ALA A 1 92 ? 6.200 51.139 18.058 1.00 48.59 92 ALA A C 1
ATOM 675 O O . ALA A 1 92 ? 6.191 52.251 18.581 1.00 48.59 92 ALA A O 1
ATOM 676 N N . GLN A 1 93 ? 5.429 50.152 18.508 1.00 54.59 93 GLN A N 1
ATOM 677 C CA . GLN A 1 93 ? 4.809 50.160 19.825 1.00 54.59 93 GLN A CA 1
ATOM 678 C C . GLN A 1 93 ? 5.329 48.938 20.574 1.00 54.59 93 GLN A C 1
ATOM 680 O O . GLN A 1 93 ? 4.994 47.797 20.261 1.00 54.59 93 GLN A O 1
ATOM 685 N N . ALA A 1 94 ? 6.233 49.211 21.516 1.00 56.09 94 ALA A N 1
ATOM 686 C CA . ALA A 1 94 ? 6.878 48.240 22.382 1.00 56.09 94 ALA A CA 1
ATOM 687 C C . ALA A 1 94 ? 5.822 47.403 23.117 1.00 56.09 94 ALA A C 1
ATOM 689 O O . ALA A 1 94 ? 5.257 47.823 24.126 1.00 56.09 94 ALA A O 1
ATOM 690 N N . THR A 1 95 ? 5.549 46.218 22.584 1.00 54.47 95 THR A N 1
ATOM 691 C CA . THR A 1 95 ? 4.799 45.170 23.264 1.00 54.47 95 THR A CA 1
ATOM 692 C C . THR A 1 95 ? 5.803 44.275 23.993 1.00 54.47 95 THR A C 1
ATOM 694 O O . THR A 1 95 ? 6.867 43.973 23.442 1.00 54.47 95 THR A O 1
ATOM 697 N N . PRO A 1 96 ? 5.536 43.891 25.255 1.00 65.00 96 PRO A N 1
ATOM 698 C CA . PRO A 1 96 ? 6.379 42.935 25.961 1.00 65.00 96 PRO A CA 1
ATOM 699 C C . PRO A 1 96 ? 6.441 41.623 25.163 1.00 65.00 96 PRO A C 1
ATOM 701 O O . PRO A 1 96 ? 5.451 41.269 24.513 1.00 65.00 96 PRO A O 1
ATOM 704 N N . PRO A 1 97 ? 7.579 40.902 25.187 1.00 65.62 97 PRO A N 1
ATOM 705 C CA . PRO A 1 97 ? 7.702 39.638 24.478 1.00 65.62 97 PRO A CA 1
ATOM 706 C C . PRO A 1 97 ? 6.554 38.715 24.904 1.00 65.62 97 PRO A C 1
ATOM 708 O O . PRO A 1 97 ? 6.274 38.623 26.106 1.00 65.62 97 PRO A O 1
ATOM 711 N N . PRO A 1 98 ? 5.868 38.050 23.957 1.00 60.22 98 PRO A N 1
ATOM 712 C CA . PRO A 1 98 ? 4.867 37.068 24.323 1.00 60.22 98 PRO A CA 1
ATOM 713 C C . PRO A 1 98 ? 5.540 36.025 25.223 1.00 60.22 98 PRO A C 1
ATOM 715 O O . PRO A 1 98 ? 6.676 35.621 24.945 1.00 60.22 98 PRO A O 1
ATOM 718 N N . PRO A 1 99 ? 4.889 35.597 26.318 1.00 60.16 99 PRO A N 1
ATOM 719 C CA . PRO A 1 99 ? 5.398 34.484 27.095 1.00 60.16 99 PRO A CA 1
ATOM 720 C C . PRO A 1 99 ? 5.590 33.306 26.143 1.00 60.16 99 PRO A C 1
ATOM 722 O O . PRO A 1 99 ? 4.702 33.011 25.340 1.00 60.16 99 PRO A O 1
ATOM 725 N N . SER A 1 100 ? 6.749 32.653 26.226 1.00 60.97 100 SER A N 1
ATOM 726 C CA . SER A 1 100 ? 7.046 31.377 25.575 1.00 60.97 100 SER A CA 1
ATOM 727 C C . SER A 1 100 ? 6.110 30.293 26.125 1.00 60.97 100 SER A C 1
ATOM 729 O O . SER A 1 100 ? 6.507 29.431 26.902 1.00 60.97 100 SER A O 1
ATOM 731 N N . GLY A 1 101 ? 4.829 30.397 25.792 1.00 51.53 101 GLY A N 1
ATOM 732 C CA . GLY A 1 101 ? 3.787 29.441 26.089 1.00 51.53 101 GLY A CA 1
ATOM 733 C C . GLY A 1 101 ? 3.724 28.459 24.938 1.00 51.53 101 GLY A C 1
ATOM 734 O O . GLY A 1 101 ? 3.467 28.830 23.795 1.00 51.53 101 GLY A O 1
ATOM 735 N N . HIS A 1 102 ? 3.995 27.198 25.239 1.00 51.16 102 HIS A N 1
ATOM 736 C CA . HIS A 1 102 ? 3.803 26.089 24.323 1.00 51.16 102 HIS A CA 1
ATOM 737 C C . HIS A 1 102 ? 2.332 26.045 23.868 1.00 51.16 102 HIS A C 1
ATOM 739 O O . HIS A 1 102 ? 1.465 25.595 24.610 1.00 51.16 102 HIS A O 1
ATOM 745 N N . PHE A 1 103 ? 2.043 26.490 22.642 1.00 46.62 103 PHE A N 1
ATOM 746 C CA . PHE A 1 103 ? 0.711 26.439 22.012 1.00 46.62 103 PHE A CA 1
ATOM 747 C C . PHE A 1 103 ? 0.271 25.021 21.590 1.00 46.62 103 PHE A C 1
ATOM 749 O O . PHE A 1 103 ? -0.590 24.861 20.733 1.00 46.62 103 PHE A O 1
ATOM 756 N N . GLN A 1 104 ? 0.822 23.972 22.196 1.00 54.50 104 GLN A N 1
ATOM 757 C CA . GLN A 1 104 ? 0.342 22.600 22.027 1.00 54.50 104 GLN A CA 1
ATOM 758 C C . GLN A 1 104 ? -0.365 22.159 23.305 1.00 54.50 104 GLN A C 1
ATOM 760 O O . GLN A 1 104 ? 0.071 21.262 24.021 1.00 54.50 104 GLN A O 1
ATOM 765 N N . GLY A 1 105 ? -1.474 22.833 23.608 1.00 47.75 105 GLY A N 1
ATOM 766 C CA . GLY A 1 105 ? -2.479 22.254 24.486 1.00 47.75 105 GLY A CA 1
ATOM 767 C C . GLY A 1 105 ? -3.123 21.093 23.740 1.00 47.75 105 GLY A C 1
ATOM 768 O O . GLY A 1 105 ? -3.826 21.317 22.757 1.00 47.75 105 GLY A O 1
ATOM 769 N N . ALA A 1 106 ? -2.842 19.865 24.176 1.00 49.91 106 ALA A N 1
ATOM 770 C CA . ALA A 1 106 ? -3.523 18.674 23.694 1.00 49.91 106 ALA A CA 1
ATOM 771 C C . ALA A 1 106 ? -5.034 18.868 23.880 1.00 49.91 106 ALA A C 1
ATOM 773 O O . ALA A 1 106 ? -5.529 18.912 25.006 1.00 49.91 106 ALA A O 1
ATOM 774 N N . VAL A 1 107 ? -5.765 19.033 22.779 1.00 51.84 107 VAL A N 1
ATOM 775 C CA . VAL A 1 107 ? -7.227 18.983 22.793 1.00 51.84 107 VAL A CA 1
ATOM 776 C C . VAL A 1 107 ? -7.612 17.532 23.086 1.00 51.84 107 VAL A C 1
ATOM 778 O O . VAL A 1 107 ? -7.266 16.652 22.291 1.00 51.84 107 VAL A O 1
ATOM 781 N N . PRO A 1 108 ? -8.302 17.238 24.204 1.00 50.66 108 PRO A N 1
ATOM 782 C CA . PRO A 1 108 ? -8.762 15.885 24.479 1.00 50.66 108 PRO A CA 1
ATOM 783 C C . PRO A 1 108 ? -9.659 15.422 23.322 1.00 50.66 108 PRO A C 1
ATOM 785 O O . PRO A 1 108 ? -10.568 16.149 22.925 1.00 50.66 108 PRO A O 1
ATOM 788 N N . ASN A 1 109 ? -9.402 14.225 22.788 1.00 54.53 109 ASN A N 1
ATOM 789 C CA . ASN A 1 109 ? -10.142 13.580 21.690 1.00 54.53 109 ASN A CA 1
ATOM 790 C C . ASN A 1 109 ? -9.958 14.114 20.255 1.00 54.53 109 ASN A C 1
ATOM 792 O O . ASN A 1 109 ? -10.657 13.639 19.358 1.00 54.53 109 ASN A O 1
ATOM 796 N N . LEU A 1 110 ? -9.006 15.009 19.978 1.00 50.31 110 LEU A N 1
ATOM 797 C CA . LEU A 1 110 ? -8.691 15.404 18.600 1.00 50.31 110 LEU A CA 1
ATOM 798 C C . LEU A 1 110 ? -7.395 14.732 18.120 1.00 50.31 110 LEU A C 1
ATOM 800 O O . LEU A 1 110 ? -6.369 15.382 17.969 1.00 50.31 110 LEU A O 1
ATOM 804 N N . ASN A 1 111 ? -7.456 13.421 17.851 1.00 50.47 111 ASN A N 1
ATOM 805 C CA . ASN A 1 111 ? -6.368 12.637 17.236 1.00 50.47 111 ASN A CA 1
ATOM 806 C C . ASN A 1 111 ? -6.197 13.008 15.745 1.00 50.47 111 ASN A C 1
ATOM 808 O O . ASN A 1 111 ? -6.399 12.196 14.839 1.00 50.47 111 ASN A O 1
ATOM 812 N N . GLY A 1 112 ? -5.906 14.280 15.482 1.00 53.06 112 GLY A N 1
ATOM 813 C CA . GLY A 1 112 ? -5.945 14.905 14.169 1.00 53.06 112 GLY A CA 1
ATOM 814 C C . GLY A 1 112 ? -4.562 15.117 13.574 1.00 53.06 112 GLY A C 1
ATOM 815 O O . GLY A 1 112 ? -3.978 16.181 13.726 1.00 53.06 112 GLY A O 1
ATOM 816 N N . TRP A 1 113 ? -4.103 14.124 12.809 1.00 54.72 113 TRP A N 1
ATOM 817 C CA . TRP A 1 113 ? -3.224 14.259 11.633 1.00 54.72 113 TRP A CA 1
ATOM 818 C C . TRP A 1 113 ? -1.781 14.785 11.820 1.00 54.72 113 TRP A C 1
ATOM 820 O O . TRP A 1 113 ? -0.961 14.516 10.948 1.00 54.72 113 TRP A O 1
ATOM 830 N N . ASN A 1 114 ? -1.429 15.440 12.934 1.00 50.94 114 ASN A N 1
ATOM 831 C CA . ASN A 1 114 ? -0.098 16.034 13.148 1.00 50.94 114 ASN A CA 1
ATOM 832 C C . ASN A 1 114 ? 0.521 15.749 14.532 1.00 50.94 114 ASN A C 1
ATOM 834 O O . ASN A 1 114 ? 1.496 16.394 14.920 1.00 50.94 114 ASN A O 1
ATOM 838 N N . ASP A 1 115 ? -0.036 14.801 15.290 1.00 55.50 115 ASP A N 1
ATOM 839 C CA . ASP A 1 115 ? 0.548 14.381 16.563 1.00 55.50 115 ASP A CA 1
ATOM 840 C C . ASP A 1 115 ? 1.802 13.544 16.312 1.00 55.50 115 ASP A C 1
ATOM 842 O O . ASP A 1 115 ? 1.748 12.383 15.898 1.00 55.50 115 ASP A O 1
ATOM 846 N N . ILE A 1 116 ? 2.953 14.160 16.573 1.00 52.00 116 ILE A N 1
ATOM 847 C CA . ILE A 1 116 ? 4.211 13.443 16.737 1.00 52.00 116 ILE A CA 1
ATOM 848 C C . ILE A 1 116 ? 4.000 12.494 17.923 1.00 52.00 116 ILE A C 1
ATOM 850 O O . ILE A 1 116 ? 3.629 12.960 19.003 1.00 52.00 116 ILE A O 1
ATOM 854 N N . PRO A 1 117 ? 4.219 11.179 17.759 1.00 49.44 117 PRO A N 1
ATOM 855 C CA . PRO A 1 117 ? 4.032 10.223 18.836 1.00 49.44 117 PRO A CA 1
ATOM 856 C C . PRO A 1 117 ? 4.727 10.692 20.119 1.00 49.44 117 PRO A C 1
ATOM 858 O O . PRO A 1 117 ? 5.926 10.965 20.119 1.00 49.44 117 PRO A O 1
ATOM 861 N N . SER A 1 118 ? 3.985 10.784 21.224 1.00 54.56 118 SER A N 1
ATOM 862 C CA . SER A 1 118 ? 4.445 11.403 22.479 1.00 54.56 118 SER A CA 1
ATOM 863 C C . SER A 1 118 ? 5.689 10.723 23.073 1.00 54.56 118 SER A C 1
ATOM 865 O O . SER A 1 118 ? 6.435 11.333 23.839 1.00 54.56 118 SER A O 1
ATOM 867 N N . HIS A 1 119 ? 5.966 9.477 22.675 1.00 58.81 119 HIS A N 1
ATOM 868 C CA . HIS A 1 119 ? 7.182 8.752 23.043 1.00 58.81 119 HIS A CA 1
ATOM 869 C C . HIS A 1 119 ? 8.462 9.308 22.391 1.00 58.81 119 HIS A C 1
ATOM 871 O O . HIS A 1 119 ? 9.551 9.021 22.878 1.00 58.81 119 HIS A O 1
ATOM 877 N N . LEU A 1 120 ? 8.359 10.125 21.336 1.00 55.62 120 LEU A N 1
ATOM 878 C CA . LEU A 1 120 ? 9.506 10.774 20.687 1.00 55.62 120 LEU A CA 1
ATOM 879 C C . LEU A 1 120 ? 9.909 12.099 21.355 1.00 55.62 120 LEU A C 1
ATOM 881 O O . LEU A 1 120 ? 11.050 12.526 21.212 1.00 55.62 120 LEU A O 1
ATOM 885 N N . ILE A 1 121 ? 9.009 12.751 22.100 1.00 55.84 121 ILE A N 1
ATOM 886 C CA . ILE A 1 121 ? 9.252 14.091 22.672 1.00 55.84 121 ILE A CA 1
ATOM 887 C C . ILE A 1 121 ? 9.764 14.043 24.124 1.00 55.84 121 ILE A C 1
ATOM 889 O O . ILE A 1 121 ? 10.418 14.982 24.575 1.00 55.84 121 ILE A O 1
ATOM 893 N N . SER A 1 122 ? 9.570 12.944 24.861 1.00 48.28 122 SER A N 1
ATOM 894 C CA . SER A 1 122 ? 9.893 12.893 26.300 1.00 48.28 122 SER A CA 1
ATOM 895 C C . SER A 1 122 ? 11.307 12.390 26.655 1.00 48.28 122 SER A C 1
ATOM 897 O O . SER A 1 122 ? 11.527 11.919 27.772 1.00 48.28 122 SER A O 1
ATOM 899 N N . GLY A 1 123 ? 12.286 12.483 25.748 1.00 51.84 123 GLY A N 1
ATOM 900 C CA . GLY A 1 123 ? 13.575 11.805 25.924 1.00 51.84 123 GLY A CA 1
ATOM 901 C C . GLY A 1 123 ? 14.825 12.549 25.461 1.00 51.84 123 GLY A C 1
ATOM 902 O O . GLY A 1 123 ? 15.649 11.924 24.810 1.00 51.84 123 GLY A O 1
ATOM 903 N N . ALA A 1 124 ? 15.025 13.840 25.768 1.00 51.66 124 ALA A N 1
ATOM 904 C CA . ALA A 1 124 ? 16.336 14.472 25.523 1.00 51.66 124 ALA A CA 1
ATOM 905 C C . ALA A 1 124 ? 16.619 15.744 26.353 1.00 51.66 124 ALA A C 1
ATOM 907 O O . ALA A 1 124 ? 16.668 16.858 25.838 1.00 51.66 124 ALA A O 1
ATOM 908 N N . ARG A 1 125 ? 16.926 15.583 27.645 1.00 48.38 125 ARG A N 1
ATOM 909 C CA . ARG A 1 125 ? 17.863 16.478 28.356 1.00 48.38 125 ARG A CA 1
ATOM 910 C C . ARG A 1 125 ? 18.997 15.630 28.926 1.00 48.38 125 ARG A C 1
ATOM 912 O O . ARG A 1 125 ? 19.044 15.339 30.114 1.00 48.38 125 ARG A O 1
ATOM 919 N N . GLY A 1 126 ? 19.892 15.189 28.045 1.00 47.47 126 GLY A N 1
ATOM 920 C CA . GLY A 1 126 ? 21.028 14.335 28.383 1.00 47.47 126 GLY A CA 1
ATOM 921 C C . GLY A 1 126 ? 22.296 14.776 27.662 1.00 47.47 126 GLY A C 1
ATOM 922 O O . GLY A 1 126 ? 22.476 14.479 26.492 1.00 47.47 126 GLY A O 1
ATOM 923 N N . LYS A 1 127 ? 23.134 15.513 28.398 1.00 49.44 127 LYS A N 1
ATOM 924 C CA . LYS A 1 127 ? 24.601 15.634 28.311 1.00 49.44 127 LYS A CA 1
ATOM 925 C C . LYS A 1 127 ? 25.262 15.319 26.949 1.00 49.44 127 LYS A C 1
ATOM 927 O O . LYS A 1 127 ? 25.464 14.167 26.576 1.00 49.44 127 LYS A O 1
ATOM 932 N N . SER A 1 128 ? 25.726 16.378 26.294 1.00 46.94 128 SER A N 1
ATOM 933 C CA . SER A 1 128 ? 26.628 16.382 25.142 1.00 46.94 128 SER A CA 1
ATOM 934 C C . SER A 1 128 ? 27.824 15.432 25.320 1.00 46.94 128 SER A C 1
ATOM 936 O O . SER A 1 128 ? 28.628 15.606 26.237 1.00 46.94 128 SER A O 1
ATOM 938 N N . ARG A 1 129 ? 27.973 14.463 24.410 1.00 48.41 129 ARG A N 1
ATOM 939 C CA . ARG A 1 129 ? 29.221 13.724 24.169 1.00 48.41 129 ARG A CA 1
ATOM 940 C C . ARG A 1 129 ? 29.783 14.146 22.805 1.00 48.41 129 ARG A C 1
ATOM 942 O O . ARG A 1 129 ? 29.041 14.081 21.828 1.00 48.41 129 ARG A O 1
ATOM 949 N N . PRO A 1 130 ? 31.066 14.531 22.705 1.00 53.72 130 PRO A N 1
ATOM 950 C CA . PRO A 1 130 ? 31.750 14.647 21.426 1.00 53.72 130 PRO A CA 1
ATOM 951 C C . PRO A 1 130 ? 32.147 13.230 20.994 1.00 53.72 130 PRO A C 1
ATOM 953 O O . PRO A 1 130 ? 33.046 12.620 21.570 1.00 53.72 130 PRO A O 1
ATOM 956 N N . GLY A 1 131 ? 31.399 12.662 20.050 1.00 45.56 131 GLY A N 1
ATOM 957 C CA . GLY A 1 131 ? 31.586 11.300 19.560 1.00 45.56 131 GLY A CA 1
ATOM 958 C C . GLY A 1 131 ? 31.725 11.297 18.046 1.00 45.56 131 GLY A C 1
ATOM 959 O O . GLY A 1 131 ? 30.815 11.721 17.346 1.00 45.56 131 GLY A O 1
ATOM 960 N N . SER A 1 132 ? 32.892 10.844 17.595 1.00 49.22 132 SER A N 1
ATOM 961 C CA . SER A 1 132 ? 33.331 10.638 16.215 1.00 49.22 132 SER A CA 1
ATOM 962 C C . SER A 1 132 ? 32.213 10.220 15.250 1.00 49.22 132 SER A C 1
ATOM 964 O O . SER A 1 132 ? 31.506 9.242 15.497 1.00 49.22 132 SER A O 1
ATOM 966 N N . GLY A 1 133 ? 32.083 10.955 14.142 1.00 48.47 133 GLY A N 1
ATOM 967 C CA . GLY A 1 133 ? 31.140 10.683 13.063 1.00 48.47 133 GLY A CA 1
ATOM 968 C C . GLY A 1 133 ? 31.494 9.405 12.310 1.00 48.47 133 GLY A C 1
ATOM 969 O O . GLY A 1 133 ? 32.181 9.446 11.295 1.00 48.47 133 GLY A O 1
ATOM 970 N N . ALA A 1 134 ? 31.000 8.269 12.792 1.00 49.84 134 ALA A N 1
ATOM 971 C CA . ALA A 1 134 ? 30.764 7.122 11.933 1.00 49.84 134 ALA A CA 1
ATOM 972 C C . ALA A 1 134 ? 29.464 7.408 11.177 1.00 49.84 134 ALA A C 1
ATOM 974 O O . ALA A 1 134 ? 28.400 7.488 11.791 1.00 49.84 134 ALA A O 1
ATOM 975 N N . ALA A 1 135 ? 29.562 7.635 9.866 1.00 49.53 135 ALA A N 1
ATOM 976 C CA . ALA A 1 135 ? 28.398 7.721 8.999 1.00 49.53 135 ALA A CA 1
ATOM 977 C C . ALA A 1 135 ? 27.552 6.464 9.222 1.00 49.53 135 ALA A C 1
ATOM 979 O O . ALA A 1 135 ? 28.003 5.353 8.941 1.00 49.53 135 ALA A O 1
ATOM 980 N N . THR A 1 136 ? 26.358 6.635 9.789 1.00 48.97 136 THR A N 1
ATOM 981 C CA . THR A 1 136 ? 25.376 5.562 9.889 1.00 48.97 136 THR A CA 1
ATOM 982 C C . THR A 1 136 ? 25.195 5.007 8.477 1.00 48.97 136 THR A C 1
ATOM 984 O O . THR A 1 136 ? 24.873 5.797 7.582 1.00 48.97 136 THR A O 1
ATOM 987 N N . PRO A 1 137 ? 25.455 3.710 8.229 1.00 52.12 137 PRO A N 1
ATOM 988 C CA . PRO A 1 137 ? 25.218 3.139 6.915 1.00 52.12 137 PRO A CA 1
ATOM 989 C C . PRO A 1 137 ? 23.760 3.415 6.556 1.00 52.12 137 PRO A C 1
ATOM 991 O O . PRO A 1 137 ? 22.869 3.205 7.385 1.00 52.12 137 PRO A O 1
ATOM 994 N N . ALA A 1 138 ? 23.536 3.963 5.358 1.00 50.78 138 ALA A N 1
ATOM 995 C CA . ALA A 1 138 ? 22.193 4.170 4.839 1.00 50.78 138 ALA A CA 1
ATOM 996 C C . ALA A 1 138 ? 21.400 2.868 5.039 1.00 50.78 138 ALA A C 1
ATOM 998 O O . ALA A 1 138 ? 21.969 1.796 4.796 1.00 50.78 138 ALA A O 1
ATOM 999 N N . PRO A 1 139 ? 20.148 2.927 5.535 1.00 54.50 139 PRO A N 1
ATOM 1000 C CA . PRO A 1 139 ? 19.347 1.728 5.713 1.00 54.50 139 PRO A CA 1
ATOM 1001 C C . PRO A 1 139 ? 19.341 1.001 4.375 1.00 54.50 139 PRO A C 1
ATOM 1003 O O . PRO A 1 139 ? 18.951 1.582 3.361 1.00 54.50 139 PRO A O 1
ATOM 1006 N N . ALA A 1 140 ? 19.879 -0.219 4.365 1.00 60.22 140 ALA A N 1
ATOM 1007 C CA . ALA A 1 140 ? 19.890 -1.044 3.176 1.00 60.22 140 ALA A CA 1
ATOM 1008 C C . ALA A 1 140 ? 18.430 -1.181 2.743 1.00 60.22 140 ALA A C 1
ATOM 1010 O O . ALA A 1 140 ? 17.630 -1.787 3.459 1.00 60.22 140 ALA A O 1
ATOM 1011 N N . GLY A 1 141 ? 18.073 -0.528 1.631 1.00 65.12 141 GLY A N 1
ATOM 1012 C CA . GLY A 1 141 ? 16.759 -0.686 1.026 1.00 65.12 141 GLY A CA 1
ATOM 1013 C C . GLY A 1 141 ? 16.492 -2.175 0.859 1.00 65.12 141 GLY A C 1
ATOM 1014 O O . GLY A 1 141 ? 17.427 -2.951 0.637 1.00 65.12 141 GLY A O 1
ATOM 1015 N N . LEU A 1 142 ? 15.238 -2.582 1.031 1.00 80.50 142 LEU A N 1
ATOM 1016 C CA . LEU A 1 142 ? 14.839 -3.972 0.850 1.00 80.50 142 LEU A CA 1
ATOM 1017 C C . LEU A 1 142 ? 15.127 -4.338 -0.609 1.00 80.50 142 LEU A C 1
ATOM 1019 O O . LEU A 1 142 ? 14.366 -3.994 -1.512 1.00 80.50 142 LEU A O 1
ATOM 1023 N N . ALA A 1 143 ? 16.280 -4.966 -0.839 1.00 86.69 143 ALA A N 1
ATOM 1024 C CA . ALA A 1 143 ? 16.733 -5.384 -2.153 1.00 86.69 143 ALA A CA 1
ATOM 1025 C C . ALA A 1 143 ? 15.887 -6.585 -2.579 1.00 86.69 143 ALA A C 1
ATOM 1027 O O . ALA A 1 143 ? 16.267 -7.737 -2.396 1.00 86.69 143 ALA A O 1
ATOM 1028 N N . ILE A 1 144 ? 14.686 -6.293 -3.067 1.00 90.88 144 ILE A N 1
ATOM 1029 C CA . ILE A 1 144 ? 13.779 -7.282 -3.632 1.00 90.88 144 ILE A CA 1
ATOM 1030 C C . ILE A 1 144 ? 14.227 -7.526 -5.067 1.00 90.88 144 ILE A C 1
ATOM 1032 O O . ILE A 1 144 ? 14.228 -6.597 -5.877 1.00 90.88 144 ILE A O 1
ATOM 1036 N N . ASP A 1 145 ? 14.587 -8.770 -5.376 1.00 94.06 145 ASP A N 1
ATOM 1037 C CA . ASP A 1 145 ? 14.798 -9.195 -6.754 1.00 94.06 145 ASP A CA 1
ATOM 1038 C C . ASP A 1 145 ? 13.432 -9.258 -7.465 1.00 94.06 145 ASP A C 1
ATOM 1040 O O . ASP A 1 145 ? 12.562 -10.056 -7.082 1.00 94.06 145 ASP A O 1
ATOM 1044 N N . PRO A 1 146 ? 13.191 -8.406 -8.480 1.00 93.44 146 PRO A N 1
ATOM 1045 C CA . PRO A 1 146 ? 11.910 -8.373 -9.161 1.00 93.44 146 PRO A CA 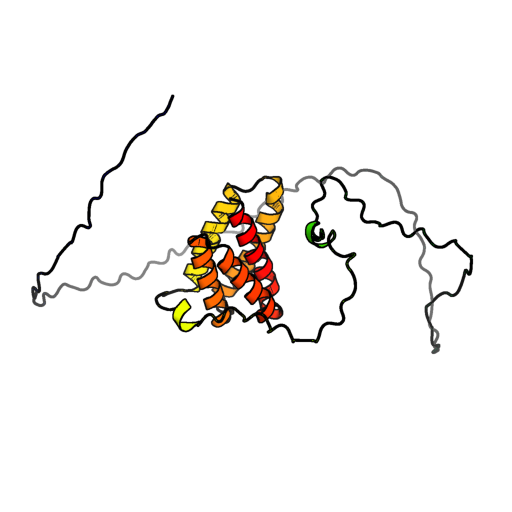1
ATOM 1046 C C . PRO A 1 146 ? 11.606 -9.667 -9.922 1.00 93.44 146 PRO A C 1
ATOM 1048 O O . PRO A 1 146 ? 10.433 -10.000 -10.089 1.00 93.44 146 PRO A O 1
ATOM 1051 N N . GLU A 1 147 ? 12.618 -10.406 -10.382 1.00 94.50 147 GLU A N 1
ATOM 1052 C CA . GLU A 1 147 ? 12.397 -11.643 -11.136 1.00 94.50 147 GLU A CA 1
ATOM 1053 C C . GLU A 1 147 ? 11.891 -12.761 -10.230 1.00 94.50 147 GLU A C 1
ATOM 1055 O O . GLU A 1 147 ? 10.939 -13.463 -10.578 1.00 94.50 147 GLU A O 1
ATOM 1060 N N . GLU A 1 148 ? 12.476 -12.890 -9.040 1.00 95.00 148 GLU A N 1
ATOM 1061 C CA . GLU A 1 148 ? 12.055 -13.881 -8.055 1.00 95.00 148 GLU A CA 1
ATOM 1062 C C . GLU A 1 148 ? 10.650 -13.577 -7.523 1.00 95.00 148 GLU A C 1
ATOM 1064 O O . GLU A 1 148 ? 9.799 -14.468 -7.457 1.00 95.00 148 GLU A O 1
ATOM 1069 N N . ALA A 1 149 ? 10.365 -12.308 -7.212 1.00 94.38 149 ALA A N 1
ATOM 1070 C CA . ALA A 1 149 ? 9.064 -11.901 -6.691 1.00 94.38 149 ALA A CA 1
ATOM 1071 C C . ALA A 1 149 ? 7.919 -12.199 -7.676 1.00 94.38 149 ALA A C 1
ATOM 1073 O O . ALA A 1 149 ? 6.851 -12.658 -7.258 1.00 94.38 149 ALA A O 1
ATOM 1074 N N . LEU A 1 150 ? 8.146 -11.975 -8.974 1.00 95.69 150 LEU A N 1
ATOM 1075 C CA . LEU A 1 150 ? 7.146 -12.155 -10.033 1.00 95.69 150 LEU A CA 1
ATOM 1076 C C . LEU A 1 150 ? 7.066 -13.595 -10.563 1.00 95.69 150 LEU A C 1
ATOM 1078 O O . LEU A 1 150 ? 6.133 -13.931 -11.296 1.00 95.69 150 LEU A O 1
ATOM 1082 N N . LYS A 1 151 ? 8.012 -14.465 -10.196 1.00 96.19 151 LYS A N 1
ATOM 1083 C CA . LYS A 1 151 ? 8.065 -15.842 -10.688 1.00 96.19 151 LYS A CA 1
ATOM 1084 C C . LYS A 1 151 ? 6.790 -16.612 -10.333 1.00 96.19 151 LYS A C 1
ATOM 1086 O O . LYS A 1 151 ? 6.384 -16.685 -9.173 1.00 96.19 151 LYS A O 1
ATOM 1091 N N . GLY A 1 152 ? 6.184 -17.226 -11.351 1.00 93.69 152 GLY A N 1
ATOM 1092 C CA . GLY A 1 152 ? 5.003 -18.082 -11.206 1.00 93.69 152 GLY A CA 1
ATOM 1093 C C . GLY A 1 152 ? 3.666 -17.344 -11.104 1.00 93.69 152 GLY A C 1
ATOM 1094 O O . GLY A 1 152 ? 2.651 -18.000 -10.893 1.00 93.69 152 GLY A O 1
ATOM 1095 N N . ILE A 1 153 ? 3.636 -16.015 -11.258 1.00 95.75 153 ILE A N 1
ATOM 1096 C CA . ILE A 1 153 ? 2.385 -15.251 -11.313 1.00 95.75 153 ILE A CA 1
ATOM 1097 C C . ILE A 1 153 ? 2.079 -14.890 -12.767 1.00 95.75 153 ILE A C 1
ATOM 1099 O O . ILE A 1 153 ? 2.804 -14.114 -13.380 1.00 95.75 153 ILE A O 1
ATOM 1103 N N . GLU A 1 154 ? 0.983 -15.430 -13.299 1.00 94.81 154 GLU A N 1
ATOM 1104 C CA . GLU A 1 154 ? 0.542 -15.172 -14.677 1.00 94.81 154 GLU A CA 1
ATOM 1105 C C . GLU A 1 154 ? 0.050 -13.727 -14.867 1.00 94.81 154 GLU A C 1
ATOM 1107 O O . GLU A 1 154 ? 0.375 -13.084 -15.861 1.00 94.81 154 GLU A O 1
ATOM 1112 N N . SER A 1 155 ? -0.668 -13.180 -13.877 1.00 96.38 155 SER A N 1
ATOM 1113 C CA . SER A 1 155 ? -1.120 -11.782 -13.860 1.00 96.38 155 SER A CA 1
ATOM 1114 C C . SER A 1 155 ? -0.777 -11.103 -12.528 1.00 96.38 155 SER A C 1
ATOM 1116 O O . SER A 1 155 ? -1.551 -11.185 -11.567 1.00 96.38 155 SER A O 1
ATOM 1118 N N . PRO A 1 156 ? 0.383 -10.422 -12.436 1.00 97.12 156 PRO A N 1
ATOM 1119 C CA . PRO A 1 156 ? 0.785 -9.699 -11.231 1.00 97.12 156 PRO A CA 1
ATOM 1120 C C . PRO A 1 156 ? -0.230 -8.634 -10.813 1.00 97.12 156 PRO A C 1
ATOM 1122 O O . PRO A 1 156 ? -0.564 -8.533 -9.635 1.00 97.12 156 PRO A O 1
ATOM 1125 N N . ALA A 1 157 ? -0.775 -7.887 -11.779 1.00 97.81 157 ALA A N 1
ATOM 1126 C CA . ALA A 1 157 ? -1.793 -6.874 -11.522 1.00 97.81 157 ALA A CA 1
ATOM 1127 C C . ALA A 1 157 ? -3.070 -7.490 -10.930 1.00 97.81 157 ALA A C 1
ATOM 1129 O O . ALA A 1 157 ? -3.547 -7.019 -9.899 1.00 97.81 157 ALA A O 1
ATOM 1130 N N . GLY A 1 158 ? -3.578 -8.578 -11.521 1.00 97.62 158 GLY A N 1
ATOM 1131 C CA . GLY A 1 158 ? -4.762 -9.276 -11.013 1.00 97.62 158 GLY A CA 1
ATOM 1132 C C . GLY A 1 158 ? -4.560 -9.826 -9.599 1.00 97.62 158 GLY A C 1
ATOM 1133 O O . GLY A 1 158 ? -5.430 -9.661 -8.746 1.00 97.62 158 GLY A O 1
ATOM 1134 N N . PHE A 1 159 ? -3.386 -10.403 -9.321 1.00 97.94 159 PHE A N 1
ATOM 1135 C CA . PHE A 1 159 ? -3.024 -10.878 -7.983 1.00 97.94 159 PHE A CA 1
ATOM 1136 C C . PHE A 1 159 ? -3.018 -9.746 -6.944 1.00 97.94 159 PHE A C 1
ATOM 1138 O O . PHE A 1 159 ? -3.555 -9.911 -5.848 1.00 97.94 159 PHE A O 1
ATOM 1145 N N . ILE A 1 160 ? -2.446 -8.588 -7.293 1.00 98.19 160 ILE A N 1
ATOM 1146 C CA . ILE A 1 160 ? -2.389 -7.423 -6.402 1.00 98.19 160 ILE A CA 1
ATOM 1147 C C . ILE A 1 160 ? -3.792 -6.885 -6.120 1.00 98.19 160 ILE A C 1
ATOM 1149 O O . ILE A 1 160 ? -4.129 -6.677 -4.956 1.00 98.19 160 ILE A O 1
ATOM 1153 N N . VAL A 1 161 ? -4.608 -6.684 -7.160 1.00 98.38 161 VAL A N 1
ATOM 1154 C CA . VAL A 1 161 ? -5.980 -6.175 -7.018 1.00 98.38 161 VAL A CA 1
ATOM 1155 C C . VAL A 1 161 ? -6.794 -7.111 -6.127 1.00 98.38 161 VAL A C 1
ATOM 1157 O O . VAL A 1 161 ? -7.328 -6.670 -5.115 1.00 98.38 161 VAL A O 1
ATOM 1160 N N . ALA A 1 162 ? -6.814 -8.413 -6.428 1.00 98.31 162 ALA A N 1
ATOM 1161 C CA . ALA A 1 162 ? -7.580 -9.387 -5.652 1.00 98.31 162 ALA A CA 1
ATOM 1162 C C . ALA A 1 162 ? -7.144 -9.442 -4.176 1.00 98.31 162 ALA A C 1
ATOM 1164 O O . ALA A 1 162 ? -7.987 -9.450 -3.274 1.00 98.31 162 ALA A O 1
ATOM 1165 N N . GLY A 1 163 ? -5.831 -9.446 -3.919 1.00 98.19 163 GLY A N 1
ATOM 1166 C CA . GLY A 1 163 ? -5.290 -9.474 -2.561 1.00 98.19 163 GLY A CA 1
ATOM 1167 C C . GLY A 1 163 ? -5.626 -8.213 -1.764 1.00 98.19 163 GLY A C 1
ATOM 1168 O O . GLY A 1 163 ? -6.118 -8.309 -0.641 1.00 98.19 163 GLY A O 1
ATOM 1169 N N . LEU A 1 164 ? -5.411 -7.029 -2.347 1.00 98.44 164 LEU A N 1
ATOM 1170 C CA . LEU A 1 164 ? -5.689 -5.759 -1.674 1.00 98.44 164 LEU A CA 1
ATOM 1171 C C . LEU A 1 164 ? -7.186 -5.525 -1.461 1.00 98.44 164 LEU A C 1
ATOM 1173 O O . LEU A 1 164 ? -7.553 -5.062 -0.385 1.00 98.44 164 LEU A O 1
ATOM 1177 N N . SER A 1 165 ? -8.047 -5.879 -2.421 1.00 98.50 165 SER A N 1
ATOM 1178 C CA . SER A 1 165 ? -9.504 -5.795 -2.252 1.00 98.50 165 SER A CA 1
ATOM 1179 C C . SER A 1 165 ? -9.988 -6.682 -1.105 1.00 98.50 165 SER A C 1
ATOM 1181 O O . SER A 1 165 ? -10.706 -6.206 -0.235 1.00 98.50 165 SER A O 1
ATOM 1183 N N . THR A 1 166 ? -9.507 -7.928 -1.023 1.00 98.50 166 THR A N 1
ATOM 1184 C CA . THR A 1 166 ? -9.874 -8.853 0.068 1.00 98.50 166 THR A CA 1
ATOM 1185 C C . THR A 1 166 ? -9.477 -8.302 1.445 1.00 98.50 166 THR A C 1
ATOM 1187 O O . THR A 1 166 ? -10.245 -8.367 2.410 1.00 98.50 166 THR A O 1
ATOM 1190 N N . ILE A 1 167 ? -8.274 -7.730 1.549 1.00 98.44 167 ILE A N 1
ATOM 1191 C CA . ILE A 1 167 ? -7.784 -7.116 2.790 1.00 98.44 167 ILE A CA 1
ATOM 1192 C C . ILE A 1 167 ? -8.603 -5.866 3.129 1.00 98.44 167 ILE A C 1
ATOM 1194 O O . ILE A 1 167 ? -8.991 -5.686 4.282 1.00 98.44 167 ILE A O 1
ATOM 1198 N N . 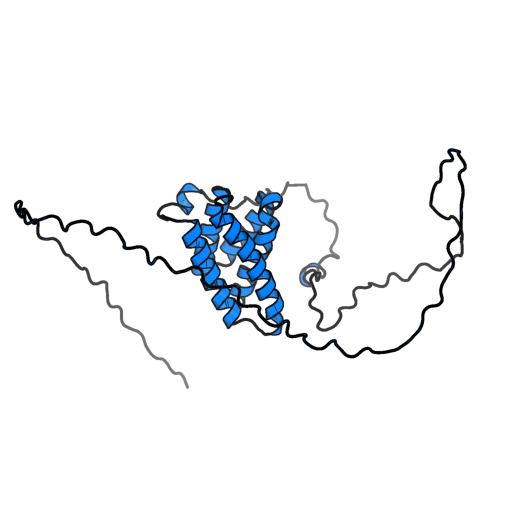LEU A 1 168 ? -8.897 -5.019 2.140 1.00 98.44 168 LEU A N 1
ATOM 1199 C CA . LEU A 1 168 ? -9.709 -3.819 2.325 1.00 98.44 168 LEU A CA 1
ATOM 1200 C C . LEU A 1 168 ? -11.124 -4.163 2.800 1.00 98.44 168 LEU A C 1
ATOM 1202 O O . LEU A 1 168 ? -11.600 -3.536 3.741 1.00 98.44 168 LEU A O 1
ATOM 1206 N N . ASP A 1 169 ? -11.767 -5.178 2.226 1.00 98.50 169 ASP A N 1
ATOM 1207 C CA . ASP A 1 169 ? -13.091 -5.641 2.654 1.00 98.50 169 ASP A CA 1
ATOM 1208 C C . ASP A 1 169 ? -13.069 -6.153 4.098 1.00 98.50 169 ASP A C 1
ATOM 1210 O O . ASP A 1 169 ? -13.955 -5.839 4.899 1.00 98.50 169 ASP A O 1
ATOM 1214 N N . THR A 1 170 ? -12.003 -6.865 4.473 1.00 98.31 170 THR A N 1
ATOM 1215 C CA . THR A 1 170 ? -11.790 -7.295 5.861 1.00 98.31 170 THR A CA 1
ATOM 1216 C C . THR A 1 170 ? -11.684 -6.085 6.790 1.00 98.31 170 THR A C 1
ATOM 1218 O O . THR A 1 170 ? -12.376 -6.028 7.808 1.00 98.31 170 THR A O 1
ATOM 1221 N N . VAL A 1 171 ? -10.892 -5.077 6.411 1.00 98.31 171 VAL A N 1
ATOM 1222 C CA . VAL A 1 171 ? -10.755 -3.826 7.169 1.00 98.31 171 VAL A CA 1
ATOM 1223 C C . VAL A 1 171 ? -12.087 -3.085 7.278 1.00 98.31 171 VAL A C 1
ATOM 1225 O O . VAL A 1 171 ? -12.463 -2.691 8.377 1.00 98.31 171 VAL A O 1
ATOM 1228 N N . LYS A 1 172 ? -12.843 -2.956 6.184 1.00 98.19 172 LYS A N 1
ATOM 1229 C CA . LYS A 1 172 ? -14.173 -2.322 6.162 1.00 98.19 172 LYS A CA 1
ATOM 1230 C C . LYS A 1 172 ? -15.155 -3.013 7.104 1.00 98.19 172 LYS A C 1
ATOM 1232 O O . LYS A 1 172 ? -15.934 -2.338 7.764 1.00 98.19 172 LYS A O 1
ATOM 1237 N N . SER A 1 173 ? -15.104 -4.342 7.189 1.00 98.19 173 SER A N 1
ATOM 1238 C CA . SER A 1 173 ? -16.009 -5.118 8.046 1.00 98.19 173 SER A CA 1
ATOM 1239 C C . SER A 1 173 ? -15.701 -5.014 9.544 1.00 98.19 173 SER A C 1
ATOM 1241 O O . SER A 1 173 ? -16.597 -5.210 10.362 1.00 98.19 173 SER A O 1
ATOM 1243 N N . SER A 1 174 ? -14.447 -4.726 9.904 1.00 98.00 174 SER A N 1
ATOM 1244 C CA . SER A 1 174 ? -13.968 -4.759 11.294 1.00 98.00 174 SER A CA 1
ATOM 1245 C C . SER A 1 174 ? -13.597 -3.383 11.856 1.00 98.00 174 SER A C 1
ATOM 1247 O O . SER A 1 174 ? -13.316 -3.270 13.046 1.00 98.00 174 SER A O 1
ATOM 1249 N N . ALA A 1 175 ? -13.570 -2.336 11.027 1.00 96.94 175 ALA A N 1
ATOM 1250 C CA . ALA A 1 175 ? -13.204 -0.992 11.454 1.00 96.94 175 ALA A CA 1
ATOM 1251 C C . ALA A 1 175 ? -14.268 -0.352 12.360 1.00 96.94 175 ALA A C 1
ATOM 1253 O O . ALA A 1 175 ? -15.471 -0.430 12.107 1.00 96.94 175 ALA A O 1
ATOM 1254 N N . ASP A 1 176 ? -13.806 0.362 13.388 1.00 96.94 176 ASP A N 1
ATOM 1255 C CA . ASP A 1 176 ? -14.676 1.179 14.232 1.00 96.94 176 ASP A CA 1
ATOM 1256 C C . ASP A 1 176 ? -15.326 2.319 13.423 1.00 96.94 176 ASP A C 1
ATOM 1258 O O . ASP A 1 176 ? -14.675 2.900 12.545 1.00 96.94 176 ASP A O 1
ATOM 1262 N N . PRO A 1 177 ? -16.538 2.781 13.788 1.00 96.75 177 PRO A N 1
ATOM 1263 C CA . PRO A 1 177 ? -17.183 3.918 13.123 1.00 96.75 177 PRO A CA 1
ATOM 1264 C C . PRO A 1 177 ? -16.339 5.203 13.120 1.00 96.75 177 PRO A C 1
ATOM 1266 O O . PRO A 1 177 ? -16.427 6.014 12.200 1.00 96.75 177 PRO A O 1
ATOM 1269 N N . SER A 1 178 ? -15.483 5.392 14.131 1.00 96.88 178 SER A N 1
ATOM 1270 C CA . SER A 1 178 ? -14.550 6.525 14.211 1.00 96.88 178 SER A CA 1
ATOM 1271 C C . SER A 1 178 ? -13.439 6.467 13.154 1.00 96.88 178 SER A C 1
AT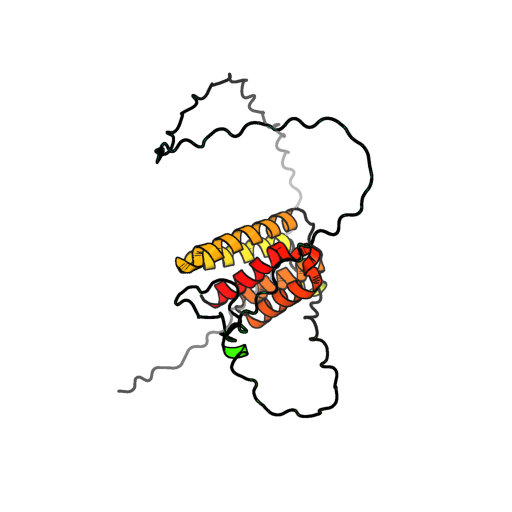OM 1273 O O . SER A 1 178 ? -12.885 7.504 12.788 1.00 96.88 178 SER A O 1
ATOM 1275 N N . GLN A 1 179 ? -13.127 5.274 12.644 1.00 97.12 179 GLN A N 1
ATOM 1276 C CA . GLN A 1 179 ? -12.098 5.029 11.637 1.00 97.12 179 GLN A CA 1
ATOM 1277 C C . GLN A 1 179 ? -12.663 4.992 10.212 1.00 97.12 179 GLN A C 1
ATOM 1279 O O . GLN A 1 179 ? -11.878 5.036 9.267 1.00 97.12 179 GLN A O 1
ATOM 1284 N N . GLN A 1 180 ? -13.990 4.985 10.028 1.00 97.06 180 GLN A N 1
ATOM 1285 C CA . GLN A 1 180 ? -14.624 4.851 8.709 1.00 97.06 180 GLN A CA 1
ATOM 1286 C C . GLN A 1 180 ? -14.091 5.868 7.693 1.00 97.06 180 GLN A C 1
ATOM 1288 O O . GLN A 1 180 ? -13.713 5.510 6.584 1.00 97.06 180 GLN A O 1
ATOM 1293 N N . ARG A 1 181 ? -13.929 7.130 8.108 1.00 97.88 181 ARG A N 1
ATOM 1294 C CA . ARG A 1 181 ? -13.361 8.178 7.247 1.00 97.88 181 ARG A CA 1
ATOM 1295 C C . ARG A 1 181 ? -11.952 7.838 6.742 1.00 97.88 181 ARG A C 1
ATOM 1297 O O . ARG A 1 181 ? -11.590 8.222 5.634 1.00 97.88 181 ARG A O 1
ATOM 1304 N N . MET A 1 182 ? -11.137 7.169 7.560 1.00 97.38 182 MET A N 1
ATOM 1305 C CA . MET A 1 182 ? -9.789 6.739 7.172 1.00 97.38 182 MET A CA 1
ATOM 1306 C C . MET A 1 182 ? -9.833 5.558 6.203 1.00 97.38 182 MET A C 1
ATOM 1308 O O . MET A 1 182 ? -9.005 5.497 5.294 1.00 97.38 182 MET A O 1
ATOM 1312 N N . VAL A 1 183 ? -10.785 4.643 6.386 1.00 98.44 183 VAL A N 1
ATOM 1313 C CA . VAL A 1 183 ? -11.011 3.521 5.470 1.00 98.44 183 VAL A CA 1
ATOM 1314 C C . VAL A 1 183 ? -11.458 4.042 4.103 1.00 98.44 183 VAL A C 1
ATOM 1316 O O . VAL A 1 183 ? -10.847 3.681 3.103 1.00 98.44 183 VAL A O 1
ATOM 1319 N N . ASP A 1 184 ? -12.405 4.982 4.061 1.00 98.44 184 ASP A N 1
ATOM 1320 C CA . ASP A 1 184 ? -12.903 5.579 2.814 1.00 98.44 184 ASP A CA 1
ATOM 1321 C C . ASP A 1 184 ? -11.806 6.351 2.046 1.00 98.44 184 ASP A C 1
ATOM 1323 O O . ASP A 1 184 ? -11.755 6.324 0.816 1.00 98.44 184 ASP A O 1
ATOM 1327 N N . ASP A 1 185 ? -10.907 7.060 2.747 1.00 97.94 185 ASP A N 1
ATOM 1328 C CA . ASP A 1 185 ? -9.742 7.709 2.115 1.00 97.94 185 ASP A CA 1
ATOM 1329 C C . ASP A 1 185 ? -8.750 6.673 1.570 1.00 97.94 185 ASP A C 1
ATOM 1331 O O . ASP A 1 185 ? -8.191 6.849 0.486 1.00 97.94 185 ASP A O 1
ATOM 1335 N N . THR A 1 186 ? -8.552 5.577 2.306 1.00 98.38 186 THR A N 1
ATOM 1336 C CA . THR A 1 186 ? -7.673 4.478 1.892 1.00 98.38 186 THR A CA 1
ATOM 1337 C C . THR A 1 186 ? -8.211 3.797 0.635 1.00 98.38 186 THR A C 1
ATOM 1339 O O . THR A 1 186 ? -7.453 3.613 -0.312 1.00 98.38 186 THR A O 1
ATOM 1342 N N . GLU A 1 187 ? -9.512 3.512 0.585 1.00 98.38 187 GLU A N 1
ATOM 1343 C CA . GLU A 1 187 ? -10.204 2.948 -0.580 1.00 98.38 187 GLU A CA 1
ATOM 1344 C C . GLU A 1 187 ? -10.006 3.822 -1.827 1.00 98.38 187 GLU A C 1
ATOM 1346 O O . GLU A 1 187 ? -9.433 3.361 -2.811 1.00 98.38 187 GLU A O 1
ATOM 1351 N N . LYS A 1 188 ? -10.301 5.127 -1.744 1.00 98.44 188 LYS A N 1
ATOM 1352 C CA . LYS A 1 188 ? -10.098 6.064 -2.870 1.00 98.44 188 LYS A CA 1
ATOM 1353 C C . LYS A 1 188 ? -8.651 6.117 -3.361 1.00 98.44 188 LYS A C 1
ATOM 1355 O O . LYS A 1 188 ? -8.384 6.344 -4.542 1.00 98.44 188 LYS A O 1
ATOM 1360 N N . ARG A 1 189 ? -7.677 5.968 -2.463 1.00 98.19 189 ARG A N 1
ATOM 1361 C CA . ARG A 1 189 ? -6.255 5.921 -2.837 1.00 98.19 189 ARG A CA 1
ATOM 1362 C C . ARG A 1 189 ? -5.902 4.620 -3.545 1.00 98.19 189 ARG A C 1
ATOM 1364 O O . ARG A 1 189 ? -5.112 4.666 -4.483 1.00 98.19 189 ARG A O 1
ATOM 1371 N N . LEU A 1 190 ? -6.481 3.497 -3.132 1.00 98.19 190 LEU A N 1
ATOM 1372 C CA . LEU A 1 190 ? -6.295 2.212 -3.801 1.00 98.19 190 LEU A CA 1
ATOM 1373 C C . LEU A 1 190 ? -6.965 2.185 -5.178 1.00 98.19 190 LEU A C 1
ATOM 1375 O O . LEU A 1 190 ? -6.369 1.647 -6.104 1.00 98.19 190 LEU A O 1
ATOM 1379 N N . ASP A 1 191 ? -8.091 2.873 -5.369 1.00 98.06 191 ASP A N 1
ATOM 1380 C CA . ASP A 1 191 ? -8.708 3.015 -6.696 1.00 98.06 191 ASP A CA 1
ATOM 1381 C C . ASP A 1 191 ? -7.750 3.661 -7.711 1.00 98.06 191 ASP A C 1
ATOM 1383 O O . ASP A 1 191 ? -7.618 3.193 -8.842 1.00 98.06 191 ASP A O 1
ATOM 1387 N N . ASN A 1 192 ? -6.988 4.680 -7.288 1.00 97.06 192 ASN A N 1
ATOM 1388 C CA . ASN A 1 192 ? -5.955 5.296 -8.131 1.00 97.06 192 ASN A CA 1
ATOM 1389 C C . ASN A 1 192 ? -4.837 4.302 -8.506 1.00 97.06 192 ASN A C 1
ATOM 1391 O O . ASN A 1 192 ? -4.295 4.366 -9.611 1.00 97.06 192 ASN A O 1
ATOM 1395 N N . LEU A 1 193 ? -4.465 3.399 -7.590 1.00 97.56 193 LEU A N 1
ATOM 1396 C CA . LEU A 1 193 ? -3.514 2.321 -7.876 1.00 97.56 193 LEU A CA 1
ATOM 1397 C C . LEU A 1 193 ? -4.116 1.324 -8.875 1.00 97.56 193 LEU A C 1
ATOM 1399 O O . LEU A 1 193 ? -3.435 0.917 -9.814 1.00 97.56 193 LEU A O 1
ATOM 1403 N N . PHE A 1 194 ? -5.380 0.943 -8.704 1.00 98.19 194 PHE A N 1
ATOM 1404 C CA . PHE A 1 194 ? -6.051 -0.013 -9.582 1.00 98.19 194 PHE A CA 1
ATOM 1405 C C . PHE A 1 194 ? -6.187 0.519 -11.011 1.00 98.19 194 PHE A C 1
ATOM 1407 O O . PHE A 1 194 ? -5.896 -0.211 -11.957 1.00 98.19 194 PHE A O 1
ATOM 1414 N N . GLU A 1 195 ? -6.504 1.803 -11.186 1.00 97.50 195 GLU A N 1
ATOM 1415 C CA . GLU A 1 195 ? -6.513 2.454 -12.502 1.00 97.50 195 GLU A CA 1
ATOM 1416 C C . GLU A 1 195 ? -5.121 2.433 -13.164 1.00 97.50 195 GLU A C 1
ATOM 1418 O O . GLU A 1 195 ? -4.985 2.163 -14.363 1.00 97.50 195 GLU A O 1
ATOM 1423 N N . ARG A 1 196 ? -4.057 2.664 -12.381 1.00 96.44 196 ARG A N 1
ATOM 1424 C CA . ARG A 1 196 ? -2.667 2.591 -12.863 1.00 96.44 196 ARG A CA 1
ATOM 1425 C C . ARG A 1 196 ? -2.255 1.181 -13.270 1.00 96.44 196 ARG A C 1
ATOM 1427 O O . ARG A 1 196 ? -1.595 1.033 -14.299 1.00 96.44 196 ARG A O 1
ATOM 1434 N N . LEU A 1 197 ? -2.633 0.175 -12.480 1.00 97.44 197 LEU A N 1
ATOM 1435 C CA . LEU A 1 197 ? -2.390 -1.236 -12.780 1.00 97.44 197 LEU A CA 1
ATOM 1436 C C . LEU A 1 197 ? -3.133 -1.659 -14.050 1.00 97.44 197 LEU A C 1
ATOM 1438 O O . LEU A 1 197 ? -2.534 -2.300 -14.907 1.00 97.44 197 LEU A O 1
ATOM 1442 N N . ALA A 1 198 ? -4.391 -1.239 -14.210 1.00 97.31 198 ALA A N 1
ATOM 1443 C CA . ALA A 1 198 ? -5.179 -1.492 -15.416 1.00 97.31 198 ALA A CA 1
ATOM 1444 C C . ALA A 1 198 ? -4.597 -0.802 -16.661 1.00 97.31 198 ALA A C 1
ATOM 1446 O O . ALA A 1 198 ? -4.718 -1.315 -17.768 1.00 97.31 198 ALA A O 1
ATOM 1447 N N . SER A 1 199 ? -3.943 0.348 -16.481 1.00 97.00 199 SER A N 1
ATOM 1448 C CA . SER A 1 199 ? -3.252 1.068 -17.557 1.00 97.00 199 SER A CA 1
ATOM 1449 C C . SER A 1 199 ? -1.850 0.527 -17.872 1.00 97.00 199 SER A C 1
ATOM 1451 O O . SER A 1 199 ? -1.185 1.101 -18.730 1.00 97.00 199 SER A O 1
ATOM 1453 N N . GLU A 1 200 ? -1.362 -0.484 -17.141 1.00 95.19 200 GLU A N 1
ATOM 1454 C CA . GLU A 1 200 ? 0.007 -1.022 -17.243 1.00 95.19 200 GLU A CA 1
ATOM 1455 C C . GLU A 1 200 ? 1.113 0.050 -17.102 1.00 95.19 200 GLU A C 1
ATOM 1457 O O . GLU A 1 200 ? 2.213 -0.079 -17.632 1.00 95.19 200 GLU A O 1
ATOM 1462 N N . LYS A 1 201 ? 0.836 1.134 -16.362 1.00 94.38 201 LYS A N 1
ATOM 1463 C CA . LYS A 1 201 ? 1.764 2.272 -16.176 1.00 94.38 201 LYS A CA 1
ATOM 1464 C C . LYS A 1 201 ? 2.663 2.147 -14.947 1.00 94.38 201 LYS A C 1
ATOM 1466 O O . LYS A 1 201 ? 3.356 3.102 -14.601 1.00 94.38 201 LYS A O 1
ATOM 1471 N N . VAL A 1 202 ? 2.610 1.013 -14.258 1.00 95.88 202 VAL A N 1
ATOM 1472 C CA . VAL A 1 202 ? 3.380 0.772 -13.035 1.00 95.88 202 VAL A CA 1
ATOM 1473 C C . VAL A 1 202 ? 4.705 0.118 -13.404 1.00 95.88 202 VAL A C 1
ATOM 1475 O O . VAL A 1 202 ? 4.730 -0.868 -14.137 1.00 95.88 202 VAL A O 1
ATOM 1478 N N . ASP A 1 203 ? 5.804 0.661 -12.885 1.00 96.56 203 ASP A N 1
ATOM 1479 C CA . ASP A 1 203 ? 7.138 0.112 -13.123 1.00 96.56 203 ASP A CA 1
ATOM 1480 C C . ASP A 1 203 ? 7.259 -1.339 -12.616 1.00 96.56 203 ASP A C 1
ATOM 1482 O O . ASP A 1 203 ? 6.676 -1.720 -11.594 1.00 96.56 203 ASP A O 1
ATOM 1486 N N . ARG A 1 204 ? 8.053 -2.161 -13.314 1.00 95.94 204 ARG A N 1
ATOM 1487 C CA . ARG A 1 204 ? 8.225 -3.588 -12.995 1.00 95.94 204 ARG A CA 1
ATOM 1488 C C . ARG A 1 204 ? 8.773 -3.810 -11.580 1.00 95.94 204 ARG A C 1
ATOM 1490 O O . ARG A 1 204 ? 8.371 -4.768 -10.919 1.00 95.94 204 ARG A O 1
ATOM 1497 N N . VAL A 1 205 ? 9.651 -2.933 -11.090 1.00 95.88 205 VAL A N 1
ATOM 1498 C CA . VAL A 1 205 ? 10.201 -3.013 -9.728 1.00 95.88 205 VAL A CA 1
ATOM 1499 C C . VAL A 1 205 ? 9.122 -2.695 -8.693 1.00 95.88 205 VAL A C 1
ATOM 1501 O O . VAL A 1 205 ? 9.017 -3.378 -7.674 1.00 95.88 205 VAL A O 1
ATOM 1504 N N . VAL A 1 206 ? 8.269 -1.704 -8.964 1.00 96.88 206 VAL A N 1
ATOM 1505 C CA . VAL A 1 206 ? 7.132 -1.357 -8.094 1.00 96.88 206 VAL A CA 1
ATOM 1506 C C . VAL A 1 206 ? 6.122 -2.506 -8.046 1.00 96.88 206 VAL A C 1
ATOM 1508 O O . VAL A 1 206 ? 5.670 -2.873 -6.963 1.00 96.88 206 VAL A O 1
ATOM 1511 N N . LEU A 1 207 ? 5.830 -3.137 -9.187 1.00 97.19 207 LEU A N 1
ATOM 1512 C CA . LEU A 1 207 ? 4.997 -4.342 -9.271 1.00 97.19 207 LEU A CA 1
ATOM 1513 C C . LEU A 1 207 ? 5.531 -5.481 -8.391 1.00 97.19 207 LEU A C 1
ATOM 1515 O O . LEU A 1 207 ? 4.774 -6.064 -7.617 1.00 97.19 207 LEU A O 1
ATOM 1519 N N . ALA A 1 208 ? 6.832 -5.770 -8.447 1.00 97.62 208 ALA A N 1
ATOM 1520 C CA . ALA A 1 208 ? 7.455 -6.788 -7.600 1.00 97.62 208 ALA A CA 1
ATOM 1521 C C . ALA A 1 208 ? 7.337 -6.474 -6.096 1.00 97.62 208 ALA A C 1
ATOM 1523 O O . ALA A 1 208 ? 7.021 -7.357 -5.288 1.00 97.62 208 ALA A O 1
ATOM 1524 N N . LYS A 1 209 ? 7.535 -5.206 -5.714 1.00 97.31 209 LYS A N 1
ATOM 1525 C CA . LYS A 1 209 ? 7.338 -4.735 -4.333 1.00 97.31 209 LYS A CA 1
ATOM 1526 C C . LYS A 1 209 ? 5.881 -4.900 -3.892 1.00 97.31 209 LYS A C 1
ATOM 1528 O O . LYS A 1 209 ? 5.634 -5.415 -2.806 1.00 97.31 209 LYS A O 1
ATOM 1533 N N . LEU A 1 210 ? 4.915 -4.548 -4.742 1.00 98.00 210 LEU A N 1
ATOM 1534 C CA . LEU A 1 210 ? 3.485 -4.722 -4.461 1.00 98.00 210 LEU A CA 1
ATOM 1535 C C . LEU A 1 210 ? 3.103 -6.194 -4.269 1.00 98.00 210 LEU A C 1
ATOM 1537 O O . LEU A 1 210 ? 2.410 -6.519 -3.308 1.00 98.00 210 LEU A O 1
ATOM 1541 N N . VAL A 1 211 ? 3.593 -7.096 -5.124 1.00 98.25 211 VAL A N 1
ATOM 1542 C CA . VAL A 1 211 ? 3.387 -8.546 -4.956 1.00 98.25 211 VAL A CA 1
ATOM 1543 C C . VAL A 1 211 ? 3.945 -9.024 -3.614 1.00 98.25 211 VAL A C 1
ATOM 1545 O O . VAL A 1 211 ? 3.268 -9.751 -2.885 1.00 98.25 211 VAL A O 1
ATOM 1548 N N . THR A 1 212 ? 5.162 -8.601 -3.271 1.00 97.88 212 THR A N 1
ATOM 1549 C CA . THR A 1 212 ? 5.815 -8.959 -2.002 1.00 97.88 212 THR A CA 1
ATOM 1550 C C . THR A 1 212 ? 5.014 -8.453 -0.804 1.00 97.88 212 THR A C 1
ATOM 1552 O O . THR A 1 212 ? 4.808 -9.193 0.155 1.00 97.88 212 THR A O 1
ATOM 1555 N N . LEU A 1 213 ? 4.496 -7.227 -0.884 1.00 98.06 213 LEU A N 1
ATOM 1556 C CA . LEU A 1 213 ? 3.652 -6.630 0.145 1.00 98.06 213 LEU A CA 1
ATOM 1557 C C . LEU A 1 213 ? 2.324 -7.376 0.319 1.00 98.06 213 LEU A C 1
ATOM 1559 O O . LEU A 1 213 ? 1.907 -7.632 1.442 1.00 98.06 213 LEU A O 1
ATOM 1563 N N . VAL A 1 214 ? 1.661 -7.765 -0.770 1.00 98.31 214 VAL A N 1
ATOM 1564 C CA . VAL A 1 214 ? 0.414 -8.542 -0.688 1.00 98.31 214 VAL A CA 1
ATOM 1565 C C . VAL A 1 214 ? 0.675 -9.923 -0.083 1.00 98.31 214 VAL A C 1
ATOM 1567 O O . VAL A 1 214 ? -0.090 -10.380 0.766 1.00 98.31 214 VAL A O 1
ATOM 1570 N N . ARG A 1 215 ? 1.779 -10.583 -0.456 1.00 97.94 215 ARG A N 1
ATOM 1571 C CA . ARG A 1 215 ? 2.192 -11.860 0.151 1.00 97.94 215 ARG A CA 1
ATOM 1572 C C . ARG A 1 215 ? 2.451 -11.722 1.653 1.00 97.94 215 ARG A C 1
ATOM 1574 O O . ARG A 1 215 ? 1.957 -12.551 2.414 1.00 97.94 215 ARG A O 1
ATOM 1581 N N . SER A 1 216 ? 3.171 -10.686 2.087 1.00 98.06 216 SER A N 1
ATOM 1582 C CA . SER A 1 216 ? 3.456 -10.474 3.511 1.00 98.06 216 SER A CA 1
ATOM 1583 C C . SER A 1 216 ? 2.207 -10.101 4.312 1.00 98.06 216 SER A C 1
ATOM 1585 O O . SER A 1 216 ? 2.019 -10.639 5.401 1.00 98.06 216 SER A O 1
ATOM 1587 N N . LEU A 1 217 ? 1.292 -9.294 3.760 1.00 98.12 217 LEU A N 1
ATOM 1588 C CA . LEU A 1 217 ? -0.002 -9.018 4.397 1.00 98.12 217 LEU A CA 1
ATOM 1589 C C . LEU A 1 217 ? -0.848 -10.288 4.562 1.00 98.12 217 LEU A C 1
ATOM 1591 O O . LEU A 1 217 ? -1.398 -10.517 5.639 1.00 98.12 217 LEU A O 1
ATOM 1595 N N . ASN A 1 218 ? -0.909 -11.149 3.541 1.00 97.31 218 ASN A N 1
ATOM 1596 C CA . ASN A 1 218 ? -1.607 -12.437 3.632 1.00 97.31 218 ASN A CA 1
ATOM 1597 C C . ASN A 1 218 ? -0.974 -13.373 4.674 1.00 97.31 218 ASN A C 1
ATOM 1599 O O . ASN A 1 218 ? -1.686 -14.083 5.379 1.00 97.31 218 ASN A O 1
ATOM 1603 N N . ALA A 1 219 ? 0.352 -13.335 4.816 1.00 97.88 219 ALA A N 1
ATOM 1604 C CA . ALA A 1 219 ? 1.087 -14.075 5.839 1.00 97.88 219 ALA A CA 1
ATOM 1605 C C . ALA A 1 219 ? 1.046 -13.421 7.237 1.00 97.88 219 ALA A C 1
ATOM 1607 O O . ALA A 1 219 ? 1.655 -13.950 8.165 1.00 97.88 219 ALA A O 1
ATOM 1608 N N . ARG A 1 220 ? 0.355 -12.278 7.398 1.00 97.31 220 ARG A N 1
ATOM 1609 C CA . ARG A 1 220 ? 0.341 -11.452 8.622 1.00 97.31 220 ARG A CA 1
ATOM 1610 C C . ARG A 1 220 ? 1.744 -11.007 9.081 1.00 97.31 220 ARG A C 1
ATOM 1612 O O . ARG A 1 220 ? 1.950 -10.690 10.251 1.00 97.31 220 ARG A O 1
ATOM 1619 N N . ASP A 1 221 ? 2.701 -10.922 8.158 1.00 97.81 221 ASP A N 1
ATOM 1620 C CA . ASP A 1 221 ? 4.028 -10.351 8.399 1.00 97.81 221 ASP A CA 1
ATOM 1621 C C . ASP A 1 221 ? 4.010 -8.834 8.162 1.00 97.81 221 ASP A C 1
ATOM 1623 O O . ASP A 1 221 ? 4.404 -8.308 7.114 1.00 97.81 221 ASP A O 1
ATOM 1627 N N . PHE A 1 222 ? 3.538 -8.121 9.184 1.00 97.44 222 PHE A N 1
ATOM 1628 C CA . PHE A 1 222 ? 3.434 -6.664 9.159 1.00 97.44 222 PHE A CA 1
ATOM 1629 C C . PHE A 1 222 ? 4.793 -5.954 9.175 1.00 97.44 222 PHE A C 1
ATOM 1631 O O . PHE A 1 222 ? 4.883 -4.788 8.789 1.00 97.44 222 PHE A O 1
ATOM 1638 N N . GLY A 1 223 ? 5.858 -6.622 9.629 1.00 95.88 223 GLY A N 1
ATOM 1639 C CA . GLY A 1 223 ? 7.204 -6.052 9.626 1.00 95.88 223 GLY A CA 1
ATOM 1640 C C . GLY A 1 223 ? 7.689 -5.858 8.195 1.00 95.88 223 GLY A C 1
ATOM 1641 O O . GLY A 1 223 ? 8.027 -4.742 7.791 1.00 95.88 223 GLY A O 1
ATOM 1642 N N . THR A 1 224 ? 7.618 -6.930 7.406 1.00 96.62 224 THR A N 1
ATOM 1643 C CA . THR A 1 224 ? 7.989 -6.901 5.990 1.00 96.62 224 THR A CA 1
ATOM 1644 C C . THR A 1 224 ? 7.053 -6.005 5.182 1.00 96.62 224 THR A C 1
ATOM 1646 O O . THR A 1 224 ? 7.529 -5.198 4.385 1.00 96.62 224 THR A O 1
ATOM 1649 N N . SER A 1 225 ? 5.731 -6.073 5.393 1.00 97.44 225 SER A N 1
ATOM 1650 C CA . SER A 1 225 ? 4.788 -5.228 4.641 1.00 97.44 225 SER A CA 1
ATOM 1651 C C . SER A 1 225 ? 5.052 -3.732 4.852 1.00 97.44 225 SER A C 1
ATOM 1653 O O . SER A 1 225 ? 5.073 -2.965 3.889 1.00 97.44 225 SER A O 1
ATOM 1655 N N . ASN A 1 226 ? 5.306 -3.310 6.095 1.00 96.44 226 ASN A N 1
ATOM 1656 C CA . ASN A 1 226 ? 5.604 -1.914 6.412 1.00 96.44 226 ASN A CA 1
ATOM 1657 C C . ASN A 1 226 ? 6.955 -1.472 5.847 1.00 96.44 226 ASN A C 1
ATOM 1659 O O . ASN A 1 226 ? 7.057 -0.361 5.326 1.00 96.44 226 ASN A O 1
ATOM 1663 N N . ALA A 1 227 ? 7.970 -2.335 5.904 1.00 96.12 227 ALA A N 1
ATOM 1664 C CA . ALA A 1 227 ? 9.282 -2.034 5.347 1.00 96.12 227 ALA A CA 1
ATOM 1665 C C . ALA A 1 227 ? 9.218 -1.839 3.820 1.00 96.12 227 ALA A C 1
ATOM 1667 O O . ALA A 1 227 ? 9.772 -0.870 3.305 1.00 96.12 227 ALA A O 1
ATOM 1668 N N . VAL A 1 228 ? 8.460 -2.678 3.105 1.00 96.75 228 VAL A N 1
ATOM 1669 C CA . VAL A 1 228 ? 8.230 -2.523 1.657 1.00 96.75 228 VAL A CA 1
ATOM 1670 C C . VAL A 1 228 ? 7.432 -1.256 1.336 1.00 96.75 228 VAL A C 1
ATOM 1672 O O . VAL A 1 228 ? 7.778 -0.527 0.407 1.00 96.75 228 VAL A O 1
ATOM 1675 N N . ALA A 1 229 ? 6.385 -0.950 2.108 1.00 96.00 229 ALA A N 1
ATOM 1676 C CA . ALA A 1 229 ? 5.610 0.276 1.919 1.00 96.00 229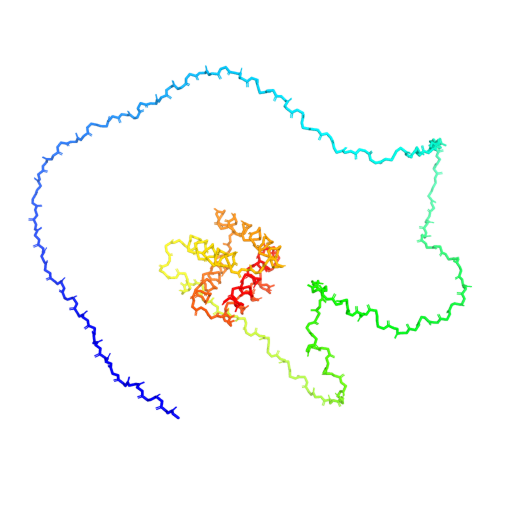 ALA A CA 1
ATOM 1677 C C . ALA A 1 229 ? 6.464 1.536 2.147 1.00 96.00 229 ALA A C 1
ATOM 1679 O O . ALA A 1 229 ? 6.364 2.502 1.391 1.00 96.00 229 ALA A O 1
ATOM 1680 N N . GLN A 1 230 ? 7.328 1.526 3.166 1.00 95.62 230 GLN A N 1
ATOM 1681 C CA . GLN A 1 230 ? 8.260 2.617 3.438 1.00 95.62 230 GLN A CA 1
ATOM 1682 C C . GLN A 1 230 ? 9.310 2.757 2.334 1.00 95.62 230 GLN A C 1
ATOM 1684 O O . GLN A 1 230 ? 9.612 3.874 1.924 1.00 95.62 230 GLN A O 1
ATOM 1689 N N . ASP A 1 231 ? 9.825 1.644 1.820 1.00 95.38 231 ASP A N 1
ATOM 1690 C CA . ASP A 1 231 ? 10.769 1.643 0.707 1.00 95.38 231 ASP A CA 1
ATOM 1691 C C . ASP A 1 231 ? 10.140 2.208 -0.584 1.00 95.38 231 ASP A C 1
ATOM 1693 O O . ASP A 1 231 ? 10.765 2.990 -1.301 1.00 95.38 231 ASP A O 1
ATOM 1697 N N . LEU A 1 232 ? 8.859 1.930 -0.852 1.00 95.94 232 LEU A N 1
ATOM 1698 C CA . LEU A 1 232 ? 8.110 2.589 -1.935 1.00 95.94 232 LEU A CA 1
ATOM 1699 C C . LEU A 1 232 ? 7.971 4.105 -1.714 1.00 95.94 232 LEU A C 1
ATOM 1701 O O . LEU A 1 232 ? 8.094 4.879 -2.665 1.00 95.94 232 LEU A O 1
ATOM 1705 N N . MET A 1 233 ? 7.759 4.541 -0.467 1.00 95.19 233 MET A N 1
ATOM 1706 C CA . MET A 1 233 ? 7.682 5.966 -0.114 1.00 95.19 233 MET A CA 1
ATOM 1707 C C . MET A 1 233 ? 9.006 6.713 -0.260 1.00 95.19 233 MET A C 1
ATOM 1709 O O . MET A 1 233 ? 8.979 7.933 -0.348 1.00 95.19 233 MET A O 1
ATOM 1713 N N . THR A 1 234 ? 10.154 6.040 -0.243 1.00 94.94 234 THR A N 1
ATOM 1714 C CA . THR A 1 234 ? 11.461 6.701 -0.381 1.00 94.94 234 THR A CA 1
ATOM 1715 C C . THR A 1 234 ? 12.024 6.595 -1.792 1.00 94.94 234 THR A C 1
ATOM 1717 O O . THR A 1 234 ? 12.743 7.492 -2.220 1.00 94.94 234 THR A O 1
ATOM 1720 N N . THR A 1 235 ? 11.696 5.528 -2.526 1.00 94.31 235 THR A N 1
ATOM 1721 C CA . THR A 1 235 ? 12.285 5.250 -3.848 1.00 94.31 235 THR A CA 1
ATOM 1722 C C . THR A 1 235 ? 11.422 5.691 -5.028 1.00 94.31 235 THR A C 1
ATOM 1724 O O . THR A 1 235 ? 11.959 5.960 -6.099 1.00 94.31 235 THR A O 1
ATOM 1727 N N . SER A 1 236 ? 10.096 5.774 -4.873 1.00 91.62 236 SER A N 1
ATOM 1728 C CA . SER A 1 236 ? 9.173 6.040 -5.993 1.00 91.62 236 SER A CA 1
ATOM 1729 C C . SER A 1 236 ? 8.062 7.035 -5.640 1.00 91.62 236 SER A C 1
ATOM 1731 O O . SER A 1 236 ? 6.983 7.023 -6.236 1.00 91.62 236 SER A O 1
ATOM 1733 N N . PHE A 1 237 ? 8.313 7.922 -4.673 1.00 92.44 237 PHE A N 1
ATOM 1734 C CA . PHE A 1 237 ? 7.300 8.841 -4.148 1.00 92.44 237 PHE A CA 1
ATOM 1735 C C . PHE A 1 237 ? 6.760 9.831 -5.178 1.00 92.44 237 PHE A C 1
ATOM 1737 O O . PHE A 1 237 ? 5.561 10.097 -5.196 1.00 92.44 237 PHE A O 1
ATOM 1744 N N . ASP A 1 238 ? 7.616 10.355 -6.053 1.00 90.88 238 ASP A N 1
ATOM 1745 C CA . ASP A 1 238 ? 7.220 11.410 -6.992 1.00 90.88 238 ASP A CA 1
ATOM 1746 C C . ASP A 1 238 ? 6.139 10.934 -7.970 1.00 90.88 238 ASP A C 1
ATOM 1748 O O . ASP A 1 238 ? 5.232 11.682 -8.339 1.00 90.88 238 ASP A O 1
ATOM 1752 N N . VAL A 1 239 ? 6.208 9.658 -8.355 1.00 92.38 239 VAL A N 1
ATOM 1753 C CA . VAL A 1 239 ? 5.305 9.058 -9.339 1.00 92.38 239 VAL A CA 1
ATOM 1754 C C . VAL A 1 239 ? 4.135 8.349 -8.660 1.00 92.38 239 VAL A C 1
ATOM 1756 O O . VAL A 1 239 ? 3.006 8.445 -9.148 1.00 92.38 239 VAL A O 1
ATOM 1759 N N . GLU A 1 240 ? 4.374 7.680 -7.530 1.00 93.75 240 GLU A N 1
ATOM 1760 C CA . GLU A 1 240 ? 3.423 6.757 -6.895 1.00 93.75 240 GLU A CA 1
ATOM 1761 C C . GLU A 1 240 ? 2.886 7.238 -5.531 1.00 93.75 240 GLU A C 1
ATOM 1763 O O . GLU A 1 240 ? 1.966 6.651 -4.958 1.00 93.75 240 GLU A O 1
ATOM 1768 N N . GLY A 1 241 ? 3.390 8.357 -5.006 1.00 92.31 241 GLY A N 1
ATOM 1769 C CA . GLY A 1 241 ? 3.139 8.804 -3.631 1.00 92.31 241 GLY A CA 1
ATOM 1770 C C . GLY A 1 241 ? 1.665 9.006 -3.272 1.00 92.31 241 GLY A C 1
ATOM 1771 O O . GLY A 1 241 ? 1.278 8.795 -2.122 1.00 92.31 241 GLY A O 1
ATOM 1772 N N . LYS A 1 242 ? 0.807 9.347 -4.248 1.00 93.50 242 LYS A N 1
ATOM 1773 C CA . LYS A 1 242 ? -0.635 9.561 -4.018 1.00 93.50 242 LYS A CA 1
ATOM 1774 C C . LYS A 1 242 ? -1.324 8.327 -3.430 1.00 93.50 242 LYS A C 1
ATOM 1776 O O . LYS A 1 242 ? -2.113 8.474 -2.492 1.00 93.50 242 LYS A O 1
ATOM 1781 N N . TRP A 1 243 ? -1.028 7.138 -3.954 1.00 97.25 243 TRP A N 1
ATOM 1782 C CA . TRP A 1 243 ? -1.660 5.893 -3.513 1.00 97.25 243 TRP A CA 1
ATOM 1783 C C . TRP A 1 243 ? -0.814 5.121 -2.496 1.00 97.25 243 TRP A C 1
ATOM 1785 O O . TRP A 1 243 ? -1.380 4.448 -1.636 1.00 97.25 243 TRP A O 1
ATOM 1795 N N . VAL A 1 244 ? 0.517 5.277 -2.498 1.00 97.38 244 VAL A N 1
ATOM 1796 C CA . VAL A 1 244 ? 1.415 4.588 -1.546 1.00 97.38 244 VAL A CA 1
ATOM 1797 C C . VAL A 1 244 ? 1.070 4.924 -0.085 1.00 97.38 244 VAL A C 1
ATOM 1799 O O . VAL A 1 244 ? 1.147 4.060 0.789 1.00 97.38 244 VAL A O 1
ATOM 1802 N N . VAL A 1 245 ? 0.612 6.151 0.196 1.00 96.62 245 VAL A N 1
ATOM 1803 C CA . VAL A 1 245 ? 0.123 6.533 1.537 1.00 96.62 245 VAL A CA 1
ATOM 1804 C C . VAL A 1 245 ? -1.096 5.709 1.961 1.00 96.62 245 VAL A C 1
ATOM 1806 O O . VAL A 1 245 ? -1.172 5.293 3.117 1.00 96.62 245 VAL A O 1
ATOM 1809 N N . GLY A 1 246 ? -2.013 5.426 1.031 1.00 97.56 246 GLY A N 1
ATOM 1810 C CA . GLY A 1 246 ? -3.157 4.545 1.275 1.00 97.56 246 GLY A CA 1
ATOM 1811 C C . GLY A 1 246 ? -2.711 3.110 1.550 1.00 97.56 246 GLY A C 1
ATOM 1812 O O . GLY A 1 246 ? -3.178 2.495 2.499 1.00 97.56 246 GLY A O 1
ATOM 1813 N N . LEU A 1 247 ? -1.727 2.612 0.799 1.00 97.81 247 LEU A N 1
ATOM 1814 C CA . LEU A 1 247 ? -1.175 1.267 0.978 1.00 97.81 247 LEU A CA 1
ATOM 1815 C C . LEU A 1 247 ? -0.557 1.063 2.374 1.00 97.81 247 LEU A C 1
ATOM 1817 O O . LEU A 1 247 ? -0.847 0.077 3.049 1.00 97.81 247 LEU A O 1
ATOM 1821 N N . LYS A 1 248 ? 0.255 2.023 2.840 1.00 97.25 248 LYS A N 1
ATOM 1822 C CA . LYS A 1 248 ? 0.809 1.997 4.203 1.00 97.25 248 LYS A CA 1
ATOM 1823 C C . LYS A 1 248 ? -0.304 2.049 5.250 1.00 97.25 248 LYS A C 1
ATOM 1825 O O . LYS A 1 248 ? -0.282 1.286 6.211 1.00 97.25 248 LYS A O 1
ATOM 1830 N N . ARG A 1 249 ? -1.291 2.931 5.058 1.00 97.50 249 ARG A N 1
ATOM 1831 C CA . ARG A 1 249 ? -2.423 3.055 5.983 1.00 97.50 249 ARG A CA 1
ATOM 1832 C C . ARG A 1 249 ? -3.236 1.764 6.061 1.00 97.50 249 ARG A C 1
ATOM 1834 O O . ARG A 1 249 ? -3.627 1.377 7.157 1.00 97.50 249 ARG A O 1
ATOM 1841 N N . LEU A 1 250 ? -3.454 1.090 4.933 1.00 98.06 250 LEU A N 1
ATOM 1842 C CA . LEU A 1 250 ? -4.136 -0.199 4.889 1.00 98.06 250 LEU A CA 1
ATOM 1843 C C . LEU A 1 250 ? -3.413 -1.236 5.756 1.00 98.06 250 LEU A C 1
ATOM 1845 O O . LEU A 1 250 ? -4.062 -1.911 6.546 1.00 98.06 250 LEU A O 1
ATOM 1849 N N . ALA A 1 251 ? -2.082 -1.326 5.655 1.00 97.69 251 ALA A 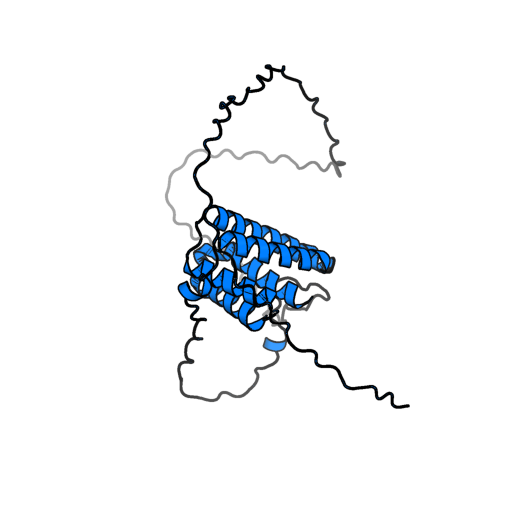N 1
ATOM 1850 C CA . ALA A 1 251 ? -1.289 -2.232 6.486 1.00 97.69 251 ALA A CA 1
ATOM 1851 C C . ALA A 1 251 ? -1.432 -1.916 7.988 1.00 97.69 251 ALA A C 1
ATOM 1853 O O . ALA A 1 251 ? -1.637 -2.828 8.785 1.00 97.69 251 ALA A O 1
ATOM 1854 N N . GLU A 1 252 ? -1.398 -0.632 8.370 1.00 97.44 252 GLU A N 1
ATOM 1855 C CA . GLU A 1 252 ? -1.607 -0.190 9.760 1.00 97.44 252 GLU A CA 1
ATOM 1856 C C . GLU A 1 252 ? -3.013 -0.526 10.284 1.00 97.44 252 GLU A C 1
ATOM 1858 O O . GLU A 1 252 ? -3.158 -0.917 11.441 1.00 97.44 252 GLU A O 1
ATOM 1863 N N . LEU A 1 253 ? -4.050 -0.353 9.457 1.00 97.69 253 LEU A N 1
ATOM 1864 C CA . LEU A 1 253 ? -5.431 -0.682 9.819 1.00 97.69 253 LEU A CA 1
ATOM 1865 C C . LEU A 1 253 ? -5.614 -2.195 9.952 1.00 97.69 253 LEU A C 1
ATOM 1867 O O . LEU A 1 253 ? -6.178 -2.657 10.939 1.00 97.69 253 LEU A O 1
ATOM 1871 N N . TYR A 1 254 ? -5.077 -2.966 9.007 1.00 97.88 254 TYR A N 1
ATOM 1872 C CA . TYR A 1 254 ? -5.166 -4.424 9.018 1.00 97.88 254 TYR A CA 1
ATOM 1873 C C . TYR A 1 254 ? -4.390 -5.061 10.177 1.00 97.88 254 TYR A C 1
ATOM 1875 O O . TYR A 1 254 ? -4.796 -6.093 10.696 1.00 97.88 254 TYR A O 1
ATOM 1883 N N . GLN A 1 255 ? -3.308 -4.427 10.635 1.00 97.38 255 GLN A N 1
ATOM 1884 C CA . GLN A 1 255 ? -2.563 -4.860 11.818 1.00 97.38 255 GLN A CA 1
ATOM 1885 C C . GLN A 1 255 ? -3.370 -4.737 13.122 1.00 97.38 255 GLN A C 1
ATOM 1887 O O . GLN A 1 255 ? -3.077 -5.443 14.086 1.00 97.38 255 GLN A O 1
ATOM 1892 N N . ARG A 1 256 ? -4.350 -3.828 13.189 1.00 95.88 256 ARG A N 1
ATOM 1893 C CA . ARG A 1 256 ? -5.161 -3.602 14.400 1.00 95.88 256 ARG A CA 1
ATOM 1894 C C . ARG A 1 256 ? -6.308 -4.597 14.561 1.00 95.88 256 ARG A C 1
ATOM 1896 O O . ARG A 1 256 ? -6.891 -4.632 15.642 1.00 95.88 256 ARG A O 1
ATOM 1903 N N . ILE A 1 257 ? -6.625 -5.339 13.500 1.00 93.00 257 ILE A N 1
ATOM 1904 C CA . ILE A 1 257 ? -7.695 -6.340 13.439 1.00 93.00 257 ILE A CA 1
ATOM 1905 C C . ILE A 1 257 ? -7.098 -7.721 13.682 1.00 93.00 257 ILE A C 1
ATOM 1907 O O . ILE A 1 257 ? -7.517 -8.361 14.666 1.00 93.00 257 ILE A O 1
#

Organism: NCBI:txid64517

pLDDT: mean 72.7, std 22.15, range [38.38, 98.5]

Secondary structure (DSSP, 8-state):
------------------------------PPPP---------------PPP-----PPP-----PPPPPPPPP--------------------PPPPP--------TT---S----GGGTS-------------PPPP------HHHHHTT-S-HHHHHHHHHHHHHHHHHHH--TTTHHHHHHHHHHHHHHHHHHHTT-S-HHHHHHHHHHHHHHHTT-HHHHHHHHHHHHHHSHHHHHHHHHHHHHHHHHHHT-

Radius of gyration: 33.87 Å; chains: 1; bounding box: 73×103×80 Å

Sequence (257 aa):
MVNQYGYGHTQGPQLFDTAGGYAAQAPGGQAQPVLQPPVHPSVAAHTEAQYPTSYGTPPPAWGTGTPPPMAPPTSMHGQQPAQYSAYPDHLAQATPPPPSGHFQGAVPNLNGWNDIPSHLISGARGKSRPGSGAATPAPAGLAIDPEEALKGIESPAGFIVAGLSTILDTVKSSADPSQQRMVDDTEKRLDNLFERLASEKVDRVVLAKLVTLVRSLNARDFGTSNAVAQDLMTTSFDVEGKWVVGLKRLAELYQRI

InterPro domains:
  IPR009917 SRA1/Sec31 [PF07304] (163-251)
  IPR040251 Protein transport protein SEC31-like [PTHR13923] (23-253)